Protein 2CIW (pdb70)

CATH classification: 1.10.489.10

Sequence (298 aa):
EEPGSGIGYPYDNNNTLPYVAPGPPTDSRAPCPALNALANHGYIPHHDGRAISRETLQNAFLNHMGIANSVIELALTNAFVVCEYVTGSDCGDSLVNLTLLAEPHAFEHDHSFSRKDYKQGVANSNDFIDNRNFDAETFQTSLDVVAGKTHFDYADMNEIRLQRESSLSNELDFPGWFTESSKPIQNVESGFIFALVSDFNLPDNDENPLVRIDWWKYWFTNESFPYHLGWHPPSPAREIEFVTSASSSAVLAASVTSTPSSLPSGAIGPGAEAVPLSFASTMTPFLLATNAPYYAQDPTLGPND

Organism: Leptoxyphium fumago (NCBI:txid5474)

Nearest PDB structures (foldseek):
  2ciw-assembly1_A  TM=1.003E+00  e=7.217E-68  Leptoxyphium fumago
  7o1z-assembly1_A  TM=8.726E-01  e=2.135E-15  Hypoxylon sp. EC38
  8rnk-assembly1_A  TM=9.095E-01  e=1.312E-14  Marasmius wettsteinii
  7znv-assembly1_A  TM=9.279E-01  e=1.646E-13  Marasmius rotula
  5fuj-assembly1_A  TM=8.940E-01  e=6.638E-14  Marasmius rotula

Foldseek 3Di:
DLVPCLQPPLANGFAFFAWQDQQAFAALDLQRLLCLRRCLFPVSFAFGFPVSVQCSCVRAALAHPQLCVQVVLQLQQQQCQQVVHRPDGTRGGRQSNCQEPGLQAALALFFHDQQFQPPDDLHGDARRAGHVVSNVLLVVLVPPDFKAFLQSNLVSSLSSQQNRLVGGDPPPHDDDLQSRLLVVLVQLQGAFDPVDPCCQPTTIGGVVQVCCSRQASHGVSVVVGHRDPNRDHNVSSVVSSQSSLPHDHPDHDPRHDPPSRHGDDHDDHTHDDSPDHTDDGDSGGHDHHVVPHDDGHD

Structure (mmCIF, N/CA/C/O backbone):
data_2CIW
#
_entry.id   2CIW
#
_cell.length_a   57.650
_cell.length_b   151.400
_cell.length_c   100.740
_cell.angle_alpha   90.00
_cell.angle_beta   90.00
_cell.angle_gamma   90.00
#
_symmetry.space_group_name_H-M   'C 2 2 21'
#
loop_
_entity.id
_entity.type
_entity.pdbx_description
1 polymer CHLOROPEROXIDASE
2 branched beta-D-mannopyranose-(1-4)-2-acetamido-2-deoxy-beta-D-glucopyranose-(1-4)-2-acetamido-2-deoxy-beta-D-glucopyranose
3 branched alpha-D-mannopyranose-(1-2)-alpha-D-mannopyranose
4 non-polymer 'MANGANESE (II) ION'
5 non-polymer 'PROTOPORPHYRIN IX CONTAINING FE'
6 non-polymer 2-acetamido-2-deoxy-beta-D-glucopyranose
7 non-polymer alpha-D-mannopyranose
8 non-polymer 'IODIDE ION'
9 water water
#
loop_
_atom_site.group_PDB
_atom_site.id
_atom_site.type_symbol
_atom_site.label_atom_id
_atom_site.label_alt_id
_atom_site.label_comp_id
_atom_site.label_asym_id
_atom_site.label_entity_id
_atom_site.label_seq_id
_atom_site.pdbx_PDB_ins_code
_atom_site.Cartn_x
_atom_site.Cartn_y
_atom_site.Cartn_z
_atom_site.occupancy
_atom_site.B_iso_or_equiv
_atom_site.auth_seq_id
_atom_site.auth_comp_id
_atom_site.auth_asym_id
_atom_site.auth_atom_id
_atom_site.pdbx_PDB_model_num
ATOM 9 N N A GLU A 1 2 ? 7.993 14.650 21.211 0.70 11.54 1 GLU A N 1
ATOM 10 N N B GLU A 1 2 ? 7.974 14.660 21.224 0.30 11.38 1 GLU A N 1
ATOM 11 C CA A GLU A 1 2 ? 7.980 13.448 22.031 0.70 11.97 1 GLU A CA 1
ATOM 12 C CA B GLU A 1 2 ? 7.968 13.478 22.084 0.30 11.80 1 GLU A CA 1
ATOM 13 C C A GLU A 1 2 ? 6.551 12.921 22.081 0.70 11.39 1 GLU A C 1
ATOM 14 C C B GLU A 1 2 ? 6.544 12.927 22.131 0.30 11.90 1 GLU A C 1
ATOM 15 O O A GLU A 1 2 ? 5.600 13.695 22.205 0.70 11.64 1 GLU A O 1
ATOM 16 O O B GLU A 1 2 ? 5.595 13.694 22.303 0.30 12.01 1 GLU A O 1
ATOM 27 N N . PRO A 1 3 ? 6.377 11.599 21.987 1.00 12.04 2 PRO A N 1
ATOM 28 C CA . PRO A 1 3 ? 5.022 11.058 21.921 1.00 12.98 2 PRO A CA 1
ATOM 29 C C . PRO A 1 3 ? 4.118 11.419 23.089 1.00 12.36 2 PRO A C 1
ATOM 30 O O . PRO A 1 3 ? 2.936 11.666 22.887 1.00 13.53 2 PRO A O 1
ATOM 34 N N . GLY A 1 4 ? 4.672 11.466 24.294 1.00 12.13 3 GLY A N 1
ATOM 35 C CA . GLY A 1 4 ? 3.890 11.810 25.480 1.00 12.17 3 GLY A CA 1
ATOM 36 C C . GLY A 1 4 ? 3.549 13.279 25.626 1.00 11.85 3 GLY A C 1
ATOM 37 O O . GLY A 1 4 ? 2.742 13.650 26.484 1.00 12.63 3 GLY A O 1
ATOM 38 N N . SER A 1 5 ? 4.138 14.128 24.786 1.00 11.82 4 SER A N 1
ATOM 39 C CA . SER A 1 5 ? 3.914 15.563 24.921 1.00 11.48 4 SER A CA 1
ATOM 40 C C . SER A 1 5 ? 2.501 15.985 24.598 1.00 11.25 4 SER A C 1
ATOM 41 O O . SER A 1 5 ? 2.053 17.017 25.046 1.00 12.23 4 SER A O 1
ATOM 44 N N . GLY A 1 6 ? 1.825 15.225 23.746 1.00 11.54 5 GLY A N 1
ATOM 45 C CA . GLY A 1 6 ? 0.511 15.576 23.260 1.00 11.31 5 GLY A CA 1
ATOM 46 C C . GLY A 1 6 ? 0.475 16.777 22.345 1.00 11.36 5 GLY A C 1
ATOM 47 O O . GLY A 1 6 ? -0.606 17.235 22.009 1.00 12.02 5 GLY A O 1
ATOM 48 N N . ILE A 1 7 ? 1.621 17.300 21.939 1.00 11.05 6 ILE A N 1
ATOM 49 C CA . ILE A 1 7 ? 1.637 18.497 21.101 1.00 11.94 6 ILE A CA 1
ATOM 50 C C . ILE A 1 7 ? 0.828 18.322 19.796 1.00 13.09 6 ILE A C 1
ATOM 51 O O . ILE A 1 7 ? 0.152 19.257 19.331 1.00 14.62 6 ILE A O 1
ATOM 56 N N . GLY A 1 8 ? 0.839 17.134 19.227 1.00 12.87 7 GLY A N 1
ATOM 57 C CA . GLY A 1 8 ? 0.046 16.905 17.992 1.00 12.51 7 GLY A CA 1
ATOM 58 C C . GLY A 1 8 ? -1.447 16.645 18.180 1.00 12.24 7 GLY A C 1
ATOM 59 O O . GLY A 1 8 ? -2.213 16.645 17.224 1.00 12.28 7 GLY A O 1
ATOM 60 N N . TYR A 1 9 ? -1.870 16.372 19.408 1.00 12.20 8 TYR A N 1
ATOM 61 C CA . TYR A 1 9 ? -3.231 15.880 19.657 1.00 12.38 8 TYR A CA 1
ATOM 62 C C . TYR A 1 9 ? -4.264 16.967 19.421 1.00 13.03 8 TYR A C 1
ATOM 63 O O . TYR A 1 9 ? -4.010 18.108 19.758 1.00 13.70 8 TYR A O 1
ATOM 72 N N . PRO A 1 10 ? -5.444 16.612 18.886 1.00 13.13 9 PRO A N 1
ATOM 73 C CA . PRO A 1 10 ? -5.919 15.315 18.420 1.00 13.58 9 PRO A CA 1
ATOM 74 C C . PRO A 1 10 ? -5.739 15.082 16.919 1.00 12.84 9 PRO A C 1
ATOM 75 O O . PRO A 1 10 ? -6.391 14.201 16.364 1.00 14.81 9 PRO A O 1
ATOM 79 N N . TYR A 1 11 ? -4.851 15.839 16.277 1.00 12.20 10 TYR A N 1
ATOM 80 C CA . TYR A 1 11 ? -4.636 15.753 14.836 1.00 12.36 10 TYR A CA 1
ATOM 81 C C . TYR A 1 11 ? -3.605 14.703 14.465 1.00 12.34 10 TYR A C 1
ATOM 82 O O . TYR A 1 11 ? -3.737 14.057 13.423 1.00 13.21 10 TYR A O 1
ATOM 91 N N . ASP A 1 12 ? -2.564 14.583 15.287 1.00 11.71 11 ASP A N 1
ATOM 92 C CA . ASP A 1 12 ? -1.521 13.568 15.145 1.00 11.36 11 ASP A CA 1
ATOM 93 C C . ASP A 1 12 ? -1.342 12.978 16.532 1.00 11.44 11 ASP A C 1
ATOM 94 O O . ASP A 1 12 ? -0.828 13.636 17.431 1.00 11.92 11 ASP A O 1
ATOM 99 N N . ASN A 1 13 ? -1.801 11.747 16.696 1.00 11.96 12 ASN A N 1
ATOM 100 C CA . ASN A 1 13 ? -1.763 11.056 17.973 1.00 12.81 12 ASN A CA 1
ATOM 101 C C . ASN A 1 13 ? -0.552 10.146 18.158 1.00 12.90 12 ASN A C 1
ATOM 102 O O . ASN A 1 13 ? -0.509 9.376 19.115 1.00 14.69 12 ASN A O 1
ATOM 107 N N A ASN A 1 14 ? 0.412 10.203 17.241 0.50 12.48 13 ASN A N 1
ATOM 108 N N B ASN A 1 14 ? 0.438 10.273 17.279 0.50 12.42 13 ASN A N 1
ATOM 109 C CA A ASN A 1 14 ? 1.604 9.361 17.311 0.50 13.20 13 ASN A CA 1
ATOM 110 C CA B ASN A 1 14 ? 1.569 9.368 17.250 0.50 13.06 13 ASN A CA 1
ATOM 111 C C A ASN A 1 14 ? 2.832 10.099 16.791 0.50 11.87 13 ASN A C 1
ATOM 112 C C B ASN A 1 14 ? 2.832 10.101 16.776 0.50 11.78 13 ASN A C 1
ATOM 113 O O A ASN A 1 14 ? 3.415 9.732 15.766 0.50 12.15 13 ASN A O 1
ATOM 114 O O B ASN A 1 14 ? 3.441 9.734 15.766 0.50 11.99 13 ASN A O 1
ATOM 123 N N . THR A 1 15 ? 3.218 11.151 17.496 1.00 11.35 14 THR A N 1
ATOM 124 C CA . THR A 1 15 ? 4.353 11.952 17.091 1.00 10.83 14 THR A CA 1
ATOM 125 C C . THR A 1 15 ? 5.678 11.332 17.530 1.00 10.77 14 THR A C 1
ATOM 126 O O . THR A 1 15 ? 5.740 10.507 18.446 1.00 11.40 14 THR A O 1
ATOM 130 N N . LEU A 1 16 ? 6.733 11.777 16.865 1.00 10.23 15 LEU A N 1
ATOM 131 C CA . LEU A 1 16 ? 8.112 11.442 17.192 1.00 10.60 15 LEU A CA 1
ATOM 132 C C . LEU A 1 16 ? 8.916 12.736 17.274 1.00 10.71 15 LEU A C 1
ATOM 133 O O . LEU A 1 16 ? 8.587 13.722 16.594 1.00 10.57 15 LEU A O 1
ATOM 138 N N . PRO A 1 17 ? 9.972 12.754 18.092 1.00 10.95 16 PRO A N 1
ATOM 139 C CA . PRO A 1 17 ? 10.740 13.982 18.283 1.00 11.13 16 PRO A CA 1
ATOM 140 C C . PRO A 1 17 ? 11.579 14.408 17.080 1.00 10.72 16 PRO A C 1
ATOM 141 O O . PRO A 1 17 ? 11.958 13.594 16.246 1.00 10.81 16 PRO A O 1
ATOM 145 N N . TYR A 1 18 ? 11.857 15.700 17.010 1.00 10.35 17 TYR A N 1
ATOM 146 C CA . TYR A 1 18 ? 12.854 16.239 16.106 1.00 10.02 17 TYR A CA 1
ATOM 147 C C . TYR A 1 18 ? 14.241 15.761 16.516 1.00 10.51 17 TYR A C 1
ATOM 148 O O . TYR A 1 18 ? 14.591 15.850 17.704 1.00 11.69 17 TYR A O 1
ATOM 157 N N . VAL A 1 19 ? 15.021 15.302 15.541 1.00 10.59 18 VAL A N 1
ATOM 158 C CA . VAL A 1 19 ? 16.432 14.976 15.709 1.00 11.40 18 VAL A CA 1
ATOM 159 C C . VAL A 1 19 ? 17.179 15.591 14.534 1.00 11.51 18 VAL A C 1
ATOM 160 O O . VAL A 1 19 ? 16.862 15.328 13.377 1.00 11.52 18 VAL A O 1
ATOM 164 N N . ALA A 1 20 ? 18.178 16.421 14.809 1.00 12.43 19 ALA A N 1
ATOM 165 C CA . ALA A 1 20 ? 18.894 17.078 13.727 1.00 12.70 19 ALA A CA 1
ATOM 166 C C . ALA A 1 20 ? 19.604 16.049 12.844 1.00 12.56 19 ALA A C 1
ATOM 167 O O . ALA A 1 20 ? 20.087 15.013 13.333 1.00 13.79 19 ALA A O 1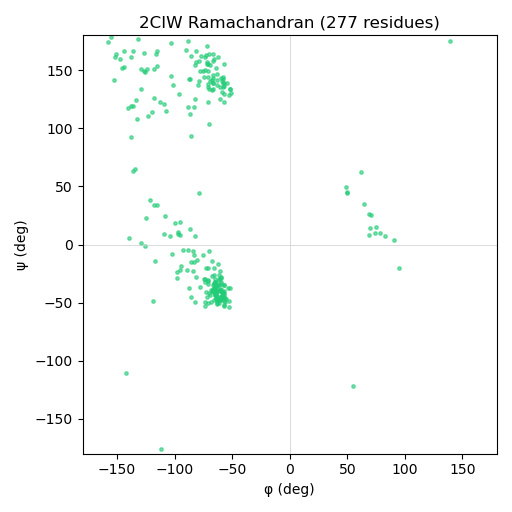
ATOM 169 N N . PRO A 1 21 ? 19.700 16.322 11.539 1.00 12.40 20 PRO A N 1
ATOM 170 C CA . PRO A 1 21 ? 20.504 15.439 10.697 1.00 13.20 20 PRO A CA 1
ATOM 171 C C . PRO A 1 21 ? 21.997 15.567 11.004 1.00 15.01 20 PRO A C 1
ATOM 172 O O . PRO A 1 21 ? 22.470 16.680 11.277 1.00 15.93 20 PRO A O 1
ATOM 176 N N . GLY A 1 22 ? 22.696 14.431 10.999 1.00 14.75 21 GLY A N 1
ATOM 177 C CA . GLY A 1 22 ? 24.153 14.366 11.189 1.00 15.52 21 GLY A CA 1
ATOM 178 C C . GLY A 1 22 ? 24.838 14.455 9.844 1.00 15.43 21 GLY A C 1
ATOM 179 O O . GLY A 1 22 ? 24.183 14.370 8.796 1.00 15.15 21 GLY A O 1
ATOM 180 N N A PRO A 1 23 ? 26.178 14.629 9.857 0.70 16.12 22 PRO A N 1
ATOM 181 N N B PRO A 1 23 ? 26.177 14.572 9.847 0.30 15.33 22 PRO A N 1
ATOM 182 C CA A PRO A 1 23 ? 26.956 14.819 8.644 0.70 16.79 22 PRO A CA 1
ATOM 183 C CA B PRO A 1 23 ? 26.884 14.865 8.606 0.30 15.64 22 PRO A CA 1
ATOM 184 C C A PRO A 1 23 ? 26.771 13.769 7.568 0.70 16.77 22 PRO A C 1
ATOM 185 C C B PRO A 1 23 ? 26.829 13.753 7.557 0.30 16.00 22 PRO A C 1
ATOM 186 O O A PRO A 1 23 ? 26.851 14.105 6.392 0.70 18.22 22 PRO A O 1
ATOM 187 O O B PRO A 1 23 ? 27.066 14.027 6.384 0.30 16.78 22 PRO A O 1
ATOM 194 N N . THR A 1 24 ? 26.530 12.521 7.970 1.00 15.85 23 THR A N 1
ATOM 195 C CA . THR A 1 24 ? 26.352 11.412 7.021 1.00 16.23 23 THR A CA 1
ATOM 196 C C . THR A 1 24 ? 24.917 11.141 6.604 1.00 15.38 23 THR A C 1
ATOM 197 O O . THR A 1 24 ? 24.690 10.282 5.749 1.00 16.92 23 THR A O 1
ATOM 201 N N . ASP A 1 25 ? 23.947 11.858 7.183 1.00 13.23 24 ASP A N 1
ATOM 202 C CA . ASP A 1 25 ? 22.551 11.689 6.785 1.00 12.57 24 ASP A CA 1
ATOM 203 C C . ASP A 1 25 ? 22.295 12.356 5.439 1.00 12.16 24 ASP A C 1
ATOM 204 O O . ASP A 1 25 ? 22.926 13.345 5.095 1.00 14.47 24 ASP A O 1
ATOM 209 N N . SER A 1 26 ? 21.366 11.797 4.684 1.00 10.21 25 SER A N 1
ATOM 210 C CA . SER A 1 26 ? 20.954 12.352 3.402 1.00 9.58 25 SER A CA 1
ATOM 211 C C . SER A 1 26 ? 19.706 13.226 3.561 1.00 9.64 25 SER A C 1
ATOM 212 O O . SER A 1 26 ? 18.722 12.791 4.186 1.00 9.45 25 SER A O 1
ATOM 215 N N . ARG A 1 27 ? 19.763 14.451 3.025 1.00 9.14 26 ARG A N 1
ATOM 216 C CA . ARG A 1 27 ? 18.607 15.331 3.001 1.00 8.91 26 ARG A CA 1
ATOM 217 C C . ARG A 1 27 ? 18.348 15.826 1.585 1.00 8.79 26 ARG A C 1
ATOM 218 O O . ARG A 1 27 ? 19.176 15.684 0.674 1.00 9.53 26 ARG A O 1
ATOM 226 N N . ALA A 1 28 ? 17.142 16.364 1.418 1.00 8.91 27 ALA A N 1
ATOM 227 C CA . ALA A 1 28 ? 16.582 16.736 0.130 1.00 8.65 27 ALA A CA 1
ATOM 228 C C . ALA A 1 28 ? 16.646 18.257 -0.101 1.00 8.51 27 ALA A C 1
ATOM 229 O O . ALA A 1 28 ? 16.931 19.014 0.829 1.00 9.16 27 ALA A O 1
ATOM 231 N N . PRO A 1 29 ? 16.283 18.698 -1.313 1.00 7.91 28 PRO A N 1
ATOM 232 C CA . PRO A 1 29 ? 15.985 20.123 -1.556 1.00 8.47 28 PRO A CA 1
ATOM 233 C C . PRO A 1 29 ? 14.573 20.519 -1.151 1.00 8.05 28 PRO A C 1
ATOM 234 O O . PRO A 1 29 ? 14.136 21.626 -1.457 1.00 9.55 28 PRO A O 1
ATOM 238 N N . CYS A 1 30 ? 13.853 19.599 -0.494 1.00 8.67 29 CYS A N 1
ATOM 239 C CA . CYS A 1 30 ? 12.441 19.729 -0.160 1.00 8.29 29 CYS A CA 1
ATOM 240 C C . CYS A 1 30 ? 12.273 19.926 1.344 1.00 8.39 29 CYS A C 1
ATOM 241 O O . CYS A 1 30 ? 12.670 19.070 2.137 1.00 8.84 29 CYS A O 1
ATOM 244 N N . PRO A 1 31 ? 11.671 21.047 1.763 1.00 8.72 30 PRO A N 1
ATOM 245 C CA . PRO A 1 31 ? 11.456 21.283 3.193 1.00 9.14 30 PRO A CA 1
ATOM 246 C C . PRO A 1 31 ? 10.490 20.302 3.846 1.00 8.61 30 PRO A C 1
ATOM 247 O O . PRO A 1 31 ? 10.541 20.101 5.063 1.00 9.67 30 PRO A O 1
ATOM 251 N N . ALA A 1 32 ? 9.583 19.734 3.072 1.00 8.55 31 ALA A N 1
ATOM 252 C CA . ALA A 1 32 ? 8.637 18.747 3.610 1.00 8.41 31 ALA A CA 1
ATOM 253 C C . ALA A 1 32 ? 9.323 17.412 3.885 1.00 7.53 31 ALA A C 1
ATOM 254 O O . ALA A 1 32 ? 9.247 16.899 5.010 1.00 8.00 31 ALA A O 1
ATOM 256 N N . LEU A 1 33 ? 10.017 16.874 2.890 1.00 7.87 32 LEU A N 1
ATOM 257 C CA . LEU A 1 33 ? 10.762 15.641 3.098 1.00 8.06 32 LEU A CA 1
ATOM 258 C C . LEU A 1 33 ? 11.759 15.780 4.229 1.00 7.76 32 LEU A C 1
ATOM 259 O O . LEU A 1 33 ? 11.968 14.845 5.015 1.00 8.08 32 LEU A O 1
ATOM 264 N N . ASN A 1 34 ? 12.418 16.935 4.320 1.00 7.64 33 ASN A N 1
ATOM 265 C CA . ASN A 1 34 ? 13.419 17.115 5.359 1.00 8.28 33 ASN A CA 1
ATOM 266 C C . ASN A 1 34 ? 12.807 17.123 6.749 1.00 8.00 33 ASN A C 1
ATOM 267 O O . ASN A 1 34 ? 13.368 16.530 7.667 1.00 8.48 33 ASN A O 1
ATOM 272 N N . ALA A 1 35 ? 11.657 17.763 6.907 1.00 8.02 34 ALA A N 1
ATOM 273 C CA . ALA A 1 35 ? 10.956 17.729 8.194 1.00 8.21 34 ALA A CA 1
ATOM 274 C C . ALA A 1 35 ? 10.528 16.306 8.556 1.00 8.18 34 ALA A C 1
ATOM 275 O O . ALA A 1 35 ? 10.665 15.883 9.716 1.00 8.81 34 ALA A O 1
ATOM 277 N N . LEU A 1 36 ? 9.987 15.575 7.578 1.00 7.87 35 LEU A N 1
ATOM 278 C CA . LEU A 1 36 ? 9.610 14.179 7.826 1.00 7.71 35 LEU A CA 1
ATOM 279 C C . LEU A 1 36 ? 10.794 13.324 8.261 1.00 8.02 35 LEU A C 1
ATOM 280 O O . LEU A 1 36 ? 10.687 12.540 9.214 1.00 8.75 35 LEU A O 1
ATOM 285 N N . ALA A 1 37 ? 11.925 13.480 7.587 1.00 7.86 36 ALA A N 1
ATOM 286 C CA . ALA A 1 37 ? 13.110 12.698 7.919 1.00 8.20 36 ALA A CA 1
ATOM 287 C C . ALA A 1 37 ? 13.655 13.099 9.299 1.00 8.55 36 ALA A C 1
ATOM 288 O O . ALA A 1 37 ? 14.113 12.251 10.074 1.00 8.79 36 ALA A O 1
ATOM 290 N N . ASN A 1 38 ? 13.641 14.394 9.604 1.00 8.28 37 ASN A N 1
ATOM 291 C CA . ASN A 1 38 ? 14.125 14.868 10.908 1.00 8.33 37 ASN A CA 1
ATOM 292 C C . ASN A 1 38 ? 13.336 14.267 12.068 1.00 8.58 37 ASN A C 1
ATOM 293 O O . ASN A 1 38 ? 13.868 14.097 13.161 1.00 10.45 37 ASN A O 1
ATOM 298 N N . HIS A 1 39 ? 12.068 13.942 11.825 1.00 8.39 38 HIS A N 1
ATOM 299 C CA . HIS A 1 39 ? 11.225 13.288 12.819 1.00 9.28 38 HIS A CA 1
ATOM 300 C C . HIS A 1 39 ? 11.211 11.768 12.746 1.00 9.43 38 HIS A C 1
ATOM 301 O O . HIS A 1 39 ? 10.563 11.120 13.567 1.00 10.73 38 HIS A O 1
ATOM 308 N N . GLY A 1 40 ? 11.880 11.197 11.749 1.00 9.60 39 GLY A N 1
ATOM 309 C CA . GLY A 1 40 ? 11.874 9.749 11.587 1.00 10.16 39 GLY A CA 1
ATOM 310 C C . GLY A 1 40 ? 10.588 9.179 11.029 1.00 9.75 39 GLY A C 1
ATOM 311 O O . GLY A 1 40 ? 10.369 7.969 11.110 1.00 11.15 39 GLY A O 1
ATOM 312 N N . TYR A 1 41 ? 9.717 10.012 10.462 1.00 9.47 40 TYR A N 1
ATOM 313 C CA . TYR A 1 41 ? 8.507 9.523 9.814 1.00 9.42 40 TYR A CA 1
ATOM 314 C C . TYR A 1 41 ? 8.831 8.867 8.474 1.00 9.11 40 TYR A C 1
ATOM 315 O O . TYR A 1 41 ? 8.094 8.009 7.997 1.00 10.55 40 TYR A O 1
ATOM 324 N N . ILE A 1 42 ? 9.898 9.340 7.844 1.00 9.22 41 ILE A N 1
ATOM 325 C CA . ILE A 1 42 ? 10.655 8.590 6.851 1.00 9.49 41 ILE A CA 1
ATOM 326 C C . ILE A 1 42 ? 12.050 8.416 7.475 1.00 9.64 41 ILE A C 1
ATOM 327 O O . ILE A 1 42 ? 12.367 9.071 8.461 1.00 10.04 41 ILE A O 1
ATOM 332 N N . PRO A 1 43 ? 12.883 7.500 6.959 1.00 9.98 42 PRO A N 1
ATOM 333 C CA . PRO A 1 43 ? 14.139 7.213 7.648 1.00 10.72 42 PRO A CA 1
ATOM 334 C C . PRO A 1 43 ? 14.965 8.443 7.996 1.00 10.61 42 PRO A C 1
ATOM 335 O O . PRO A 1 43 ? 15.192 9.321 7.145 1.00 10.36 42 PRO A O 1
ATOM 339 N N A HIS A 1 44 ? 15.465 8.489 9.219 0.50 10.29 43 HIS A N 1
ATOM 340 N N B HIS A 1 44 ? 15.434 8.498 9.251 0.50 10.33 43 HIS A N 1
ATOM 341 C CA A HIS A 1 44 ? 16.232 9.640 9.630 0.50 10.41 43 HIS A CA 1
ATOM 342 C CA B HIS A 1 44 ? 16.284 9.602 9.734 0.50 10.41 43 HIS A CA 1
ATOM 343 C C A HIS A 1 44 ? 17.523 9.798 8.834 0.50 10.41 43 HIS A C 1
ATOM 344 C C B HIS A 1 44 ? 17.504 9.793 8.834 0.50 10.47 43 HIS A C 1
ATOM 345 O O A HIS A 1 44 ? 18.033 10.906 8.692 0.50 10.33 43 HIS A O 1
ATOM 346 O O B HIS A 1 44 ? 17.952 10.916 8.633 0.50 10.69 43 HIS A O 1
ATOM 359 N N . ASP A 1 45 ? 18.063 8.701 8.311 1.00 10.47 44 ASP A N 1
ATOM 360 C CA . ASP A 1 45 ? 19.236 8.782 7.446 1.00 10.72 44 ASP A CA 1
ATOM 361 C C . ASP A 1 45 ? 18.927 9.198 6.009 1.00 9.87 44 ASP A C 1
ATOM 362 O O . ASP A 1 45 ? 19.849 9.414 5.237 1.00 10.61 44 ASP A O 1
ATOM 367 N N . GLY A 1 46 ? 17.646 9.325 5.661 1.00 9.95 45 GLY A N 1
ATOM 368 C CA . GLY A 1 46 ? 17.265 9.749 4.326 1.00 10.18 45 GLY A CA 1
ATOM 369 C C . GLY A 1 46 ? 17.548 8.768 3.200 1.00 9.44 45 GLY A C 1
ATOM 370 O O . GLY A 1 46 ? 17.680 9.186 2.048 1.00 9.98 45 GLY A O 1
ATOM 371 N N . ARG A 1 47 ? 17.603 7.465 3.526 1.00 9.93 46 ARG A N 1
ATOM 372 C CA . ARG A 1 47 ? 17.937 6.422 2.555 1.00 9.79 46 ARG A CA 1
ATOM 373 C C . ARG A 1 47 ? 16.901 5.308 2.509 1.00 9.76 46 ARG A C 1
ATOM 374 O O . ARG A 1 47 ? 16.259 4.995 3.520 1.00 10.42 46 ARG A O 1
ATOM 382 N N . ALA A 1 48 ? 16.750 4.714 1.320 1.00 9.80 47 ALA A N 1
ATOM 383 C CA . ALA A 1 48 ? 16.004 3.449 1.127 1.00 10.29 47 ALA A CA 1
ATOM 384 C C . ALA A 1 4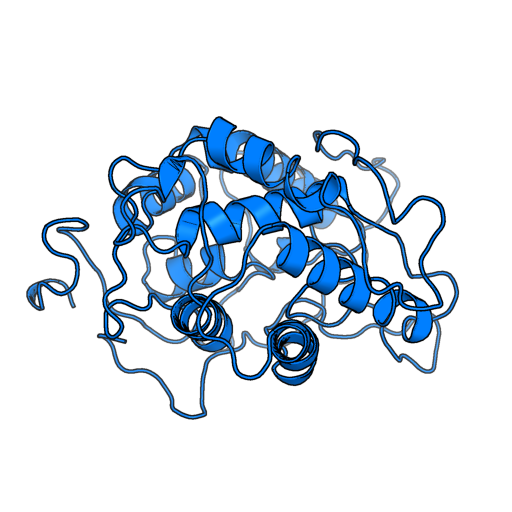8 ? 14.530 3.590 1.508 1.00 10.25 47 ALA A C 1
ATOM 385 O O . ALA A 1 48 ? 14.022 2.942 2.426 1.00 11.51 47 ALA A O 1
ATOM 387 N N . ILE A 1 49 ? 13.844 4.468 0.787 1.00 10.19 48 ILE A N 1
ATOM 388 C CA . ILE A 1 49 ? 12.521 4.933 1.171 1.00 9.61 48 ILE A CA 1
ATOM 389 C C . ILE A 1 49 ? 11.468 4.442 0.197 1.00 9.37 48 ILE A C 1
ATOM 390 O O . ILE A 1 49 ? 11.540 4.702 -0.999 1.00 10.06 48 ILE A O 1
ATOM 395 N N . SER A 1 50 ? 10.463 3.730 0.692 1.00 9.69 49 SER A N 1
ATOM 396 C CA . SER A 1 50 ? 9.394 3.222 -0.179 1.00 9.60 49 SER A CA 1
ATOM 397 C C . SER A 1 50 ? 8.268 4.227 -0.409 1.00 9.24 49 SER A C 1
ATOM 398 O O . SER A 1 50 ? 8.077 5.169 0.371 1.00 9.41 49 SER A O 1
ATOM 401 N N . ARG A 1 51 ? 7.480 3.992 -1.452 1.00 9.31 50 ARG A N 1
ATOM 402 C CA . ARG A 1 51 ? 6.327 4.824 -1.721 1.00 9.14 50 ARG A CA 1
ATOM 403 C C . ARG A 1 51 ? 5.348 4.833 -0.555 1.00 8.83 50 ARG A C 1
ATOM 404 O O . ARG A 1 51 ? 4.853 5.889 -0.157 1.00 9.32 50 ARG A O 1
ATOM 412 N N . GLU A 1 52 ? 5.040 3.664 -0.004 1.00 9.00 51 GLU A N 1
ATOM 413 C CA . GLU A 1 52 ? 4.073 3.627 1.090 1.00 9.60 51 GLU A CA 1
ATOM 414 C C . GLU A 1 52 ? 4.596 4.349 2.340 1.00 8.91 51 GLU A C 1
ATOM 415 O O . GLU A 1 52 ? 3.812 4.969 3.077 1.00 9.18 51 GLU A O 1
ATOM 421 N N . THR A 1 53 ? 5.896 4.284 2.597 1.00 8.59 52 THR A N 1
ATOM 422 C CA . THR A 1 53 ? 6.468 5.020 3.723 1.00 9.31 52 THR A CA 1
ATOM 423 C C . THR A 1 53 ? 6.194 6.522 3.550 1.00 8.72 52 THR A C 1
ATOM 424 O O . THR A 1 53 ? 5.787 7.204 4.505 1.00 8.85 52 THR A O 1
ATOM 428 N N . LEU A 1 54 ? 6.415 7.020 2.339 1.00 8.36 53 LEU A N 1
ATOM 429 C CA . LEU A 1 54 ? 6.166 8.435 2.040 1.00 8.40 53 LEU A CA 1
ATOM 430 C C . LEU A 1 54 ? 4.676 8.764 2.147 1.00 8.39 53 LEU A C 1
ATOM 431 O O . LEU A 1 54 ? 4.283 9.773 2.763 1.00 8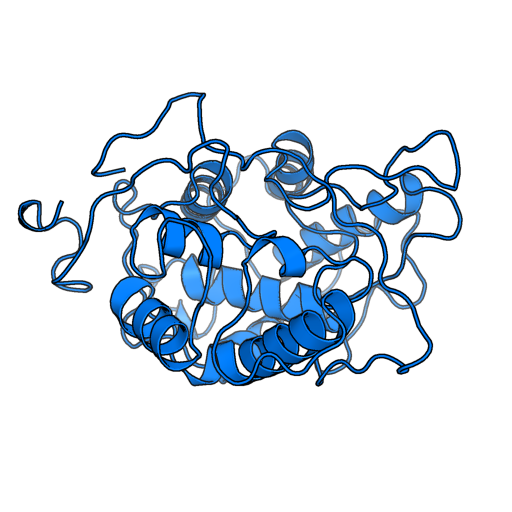.64 53 LEU A O 1
ATOM 436 N N . GLN A 1 55 ? 3.826 7.938 1.544 1.00 8.19 54 GLN A N 1
ATOM 437 C CA . GLN A 1 55 ? 2.393 8.177 1.605 1.00 8.16 54 GLN A CA 1
ATOM 438 C C . GLN A 1 55 ? 1.885 8.268 3.045 1.00 8.25 54 GLN A C 1
ATOM 439 O O . GLN A 1 55 ? 1.156 9.201 3.414 1.00 8.56 54 GLN A O 1
ATOM 445 N N . ASN A 1 56 ? 2.263 7.299 3.874 1.00 8.67 55 ASN A N 1
ATOM 446 C CA . ASN A 1 56 ? 1.796 7.277 5.263 1.00 9.49 55 ASN A CA 1
ATOM 447 C C . ASN A 1 56 ? 2.331 8.456 6.055 1.00 8.99 55 ASN A C 1
ATOM 448 O O . ASN A 1 56 ? 1.626 9.020 6.884 1.00 9.43 55 ASN A O 1
ATOM 453 N N . ALA A 1 57 ? 3.593 8.822 5.820 1.00 8.65 56 ALA A N 1
ATOM 454 C CA . ALA A 1 57 ? 4.192 9.934 6.564 1.00 8.36 56 ALA A CA 1
ATOM 455 C C . ALA A 1 57 ? 3.465 11.247 6.254 1.00 8.18 56 ALA A C 1
ATOM 456 O O . ALA A 1 57 ? 3.115 11.993 7.174 1.00 8.87 56 ALA A O 1
ATOM 458 N N . PHE A 1 58 ? 3.226 11.513 4.968 1.00 7.74 57 PHE A N 1
ATOM 459 C CA . PHE A 1 58 ? 2.520 12.738 4.598 1.00 7.96 57 PHE A CA 1
ATOM 460 C C . PHE A 1 58 ? 1.088 12.750 5.144 1.00 8.49 57 PHE A C 1
ATOM 461 O O . PHE A 1 58 ? 0.609 13.774 5.629 1.00 8.85 57 PHE A O 1
ATOM 469 N N . LEU A 1 59 ? 0.387 11.633 5.034 1.00 8.26 58 LEU A N 1
ATOM 470 C CA . LEU A 1 59 ? -1.010 11.573 5.414 1.00 9.13 58 LEU A CA 1
ATOM 471 C C . LEU A 1 59 ? -1.158 11.710 6.923 1.00 9.84 58 LEU A C 1
ATOM 472 O O . LEU A 1 59 ? -1.935 12.529 7.422 1.00 12.88 58 LEU A O 1
ATOM 477 N N . ASN A 1 60 ? -0.394 10.928 7.666 1.00 9.53 59 ASN A N 1
ATOM 478 C CA . ASN A 1 60 ? -0.611 10.844 9.109 1.00 10.88 59 ASN A CA 1
ATOM 479 C C . ASN A 1 60 ? 0.061 11.932 9.905 1.00 9.74 59 ASN A C 1
ATOM 480 O O . ASN A 1 60 ? -0.349 12.200 11.031 1.00 12.49 59 ASN A O 1
ATOM 485 N N . HIS A 1 61 ? 1.103 12.550 9.361 1.00 9.18 60 HIS A N 1
ATOM 486 C CA . HIS A 1 61 ? 1.871 13.540 10.145 1.00 8.91 60 HIS A CA 1
ATOM 487 C C . HIS A 1 61 ? 1.826 14.953 9.574 1.00 8.92 60 HIS A C 1
ATOM 488 O O . HIS A 1 61 ? 2.203 15.893 10.277 1.00 9.99 60 HIS A O 1
ATOM 495 N N . MET A 1 62 ? 1.376 15.108 8.324 1.00 8.48 61 MET A N 1
ATOM 496 C CA . MET A 1 62 ? 1.289 16.435 7.710 1.00 8.86 61 MET A CA 1
ATOM 497 C C . MET A 1 62 ? -0.080 16.789 7.156 1.00 8.66 61 MET A C 1
ATOM 498 O O . MET A 1 62 ? -0.241 17.898 6.659 1.00 9.71 61 MET A O 1
ATOM 503 N N . GLY A 1 63 ? -1.078 15.907 7.223 1.00 8.53 62 GLY A N 1
ATOM 504 C CA . GLY A 1 63 ? -2.378 16.239 6.671 1.00 9.13 62 GLY A CA 1
ATOM 505 C C . GLY A 1 63 ? -2.391 16.432 5.178 1.00 8.79 62 GLY A C 1
ATOM 506 O O . GLY A 1 63 ? -3.140 17.264 4.649 1.00 9.78 62 GLY A O 1
ATOM 507 N N . ILE A 1 64 ? -1.567 15.642 4.486 1.00 8.44 63 ILE A N 1
ATOM 508 C CA . ILE A 1 64 ? -1.424 15.693 3.039 1.00 8.02 63 ILE A CA 1
ATOM 509 C C . ILE A 1 64 ? -1.812 14.323 2.467 1.00 9.02 63 ILE A C 1
ATOM 510 O O . ILE A 1 64 ? -1.133 13.326 2.737 1.00 9.02 63 ILE A O 1
ATOM 515 N N . ALA A 1 65 ? -2.903 14.284 1.707 1.00 9.04 64 ALA A N 1
ATOM 516 C CA . ALA A 1 65 ? -3.437 13.019 1.199 1.00 9.48 64 ALA A CA 1
ATOM 517 C C . ALA A 1 65 ? -2.583 12.438 0.083 1.00 9.34 64 ALA A C 1
ATOM 518 O O . ALA A 1 65 ? -1.776 13.143 -0.546 1.00 9.73 64 ALA A O 1
ATOM 520 N N . ASN A 1 66 ? -2.782 11.149 -0.187 1.00 9.79 65 ASN A N 1
ATOM 521 C CA . ASN A 1 66 ? -1.984 10.458 -1.188 1.00 10.49 65 ASN A CA 1
ATOM 522 C C . ASN A 1 66 ? -2.072 11.122 -2.567 1.00 9.87 65 ASN A C 1
ATOM 523 O O . ASN A 1 66 ? -1.078 11.172 -3.300 1.00 10.29 65 ASN A O 1
ATOM 528 N N . SER A 1 67 ? -3.240 11.665 -2.909 1.00 10.21 66 SER A N 1
ATOM 529 C CA . SER A 1 67 ? -3.390 12.273 -4.232 1.00 10.53 66 SER A CA 1
ATOM 530 C C . SER A 1 67 ? -2.408 13.414 -4.467 1.00 10.75 66 SER A C 1
ATOM 531 O O . SER A 1 67 ? -2.022 13.682 -5.611 1.00 10.78 66 SER A O 1
ATOM 534 N N . VAL A 1 68 ? -2.065 14.127 -3.400 1.00 9.64 67 VAL A N 1
ATOM 535 C CA . VAL A 1 68 ? -1.189 15.295 -3.511 1.00 9.64 67 VAL A CA 1
ATOM 536 C C . VAL A 1 68 ? 0.217 14.935 -3.970 1.00 9.84 67 VAL A C 1
ATOM 537 O O . VAL A 1 68 ? 0.876 15.751 -4.643 1.00 11.00 67 VAL A O 1
ATOM 541 N N . ILE A 1 69 ? 0.689 13.732 -3.640 1.00 9.88 68 ILE A N 1
ATOM 542 C CA . ILE A 1 69 ? 2.052 13.331 -3.932 1.00 9.95 68 ILE A CA 1
ATOM 543 C C . ILE A 1 69 ? 2.164 12.276 -5.035 1.00 9.89 68 ILE A C 1
ATOM 544 O O . ILE A 1 69 ? 3.238 11.756 -5.286 1.00 10.17 68 ILE A O 1
ATOM 549 N N . GLU A 1 70 ? 1.068 11.968 -5.730 1.00 10.35 69 GLU A N 1
ATOM 550 C CA . GLU A 1 70 ? 1.133 10.923 -6.756 1.00 11.19 69 GLU A CA 1
ATOM 551 C C . GLU A 1 70 ? 2.185 11.206 -7.834 1.00 11.32 69 GLU A C 1
ATOM 552 O O . GLU A 1 70 ? 3.041 10.361 -8.138 1.00 11.12 69 GLU A O 1
ATOM 558 N N . LEU A 1 71 ? 2.118 12.389 -8.423 1.00 11.48 70 LEU A N 1
ATOM 559 C CA . LEU A 1 71 ? 3.078 12.759 -9.466 1.00 11.68 70 LEU A CA 1
ATOM 560 C C . LEU A 1 71 ? 4.484 12.939 -8.894 1.00 10.61 70 LEU A C 1
ATOM 561 O O . LEU A 1 71 ? 5.471 12.524 -9.503 1.00 10.94 70 LEU A O 1
ATOM 566 N N . ALA A 1 72 ? 4.583 13.532 -7.703 1.00 10.30 71 ALA A N 1
ATOM 567 C CA . ALA A 1 72 ? 5.873 13.682 -7.049 1.00 10.10 71 ALA A CA 1
ATOM 568 C C . ALA A 1 72 ? 6.559 12.336 -6.842 1.00 9.73 71 ALA A C 1
ATOM 569 O O . ALA A 1 72 ? 7.761 12.247 -7.013 1.00 9.91 71 ALA A O 1
ATOM 571 N N . LEU A 1 73 ? 5.808 11.307 -6.448 1.00 9.39 72 LEU A N 1
ATOM 572 C CA . LEU A 1 73 ? 6.385 9.972 -6.309 1.00 10.04 72 LEU A CA 1
ATOM 573 C C . LEU A 1 73 ? 6.893 9.452 -7.646 1.00 10.37 72 LEU A C 1
ATOM 574 O O . LEU A 1 73 ? 8.018 8.967 -7.741 1.00 10.94 72 LEU A O 1
ATOM 579 N N . THR A 1 74 ? 6.078 9.551 -8.697 1.00 10.56 73 THR A N 1
ATOM 580 C CA . THR A 1 74 ? 6.516 9.132 -10.027 1.00 11.23 73 THR A CA 1
ATOM 581 C C . THR A 1 74 ? 7.832 9.810 -10.384 1.00 10.68 73 THR A C 1
ATOM 582 O O . THR A 1 74 ? 8.794 9.170 -10.841 1.00 11.16 73 THR A O 1
ATOM 586 N N . ASN A 1 75 ? 7.883 11.128 -10.189 1.00 10.84 74 ASN A N 1
ATOM 587 C CA . ASN A 1 75 ? 9.052 11.892 -10.593 1.00 10.80 74 ASN A CA 1
ATOM 588 C C . ASN A 1 75 ? 10.270 11.639 -9.726 1.00 10.48 74 ASN A C 1
ATOM 589 O O . ASN A 1 75 ? 11.395 11.626 -10.232 1.00 11.08 74 ASN A O 1
ATOM 594 N N . ALA A 1 76 ? 10.070 11.389 -8.430 1.00 9.72 75 ALA A N 1
ATOM 595 C CA . ALA A 1 76 ? 11.195 11.012 -7.576 1.00 9.89 75 ALA A CA 1
ATOM 596 C C . ALA A 1 76 ? 11.889 9.757 -8.106 1.00 9.75 75 ALA A C 1
ATOM 597 O O . ALA A 1 76 ? 13.125 9.672 -8.134 1.00 10.50 75 ALA A O 1
ATOM 599 N N . PHE A 1 77 ? 11.087 8.764 -8.487 1.00 10.49 76 PHE A N 1
ATOM 600 C CA . PHE A 1 77 ? 11.649 7.495 -8.933 1.00 11.03 76 PHE A CA 1
ATOM 601 C C . PHE A 1 77 ? 12.263 7.600 -10.330 1.00 11.10 76 PHE A C 1
ATOM 602 O O . PHE A 1 77 ? 13.271 6.940 -10.605 1.00 12.03 76 PHE A O 1
ATOM 610 N N . VAL A 1 78 ? 11.709 8.444 -11.195 1.00 11.37 77 VAL A N 1
ATOM 611 C CA . VAL A 1 78 ? 12.336 8.729 -12.492 1.00 11.91 77 VAL A CA 1
ATOM 612 C C . VAL A 1 78 ? 13.724 9.344 -12.273 1.00 11.56 77 VAL A C 1
ATOM 613 O O . VAL A 1 78 ? 14.710 8.971 -12.915 1.00 12.29 77 VAL A O 1
ATOM 617 N N . VAL A 1 79 ? 13.797 10.311 -11.365 1.00 11.28 78 VAL A N 1
ATOM 618 C CA . VAL A 1 79 ? 15.064 10.961 -11.115 1.00 11.22 78 VAL A CA 1
ATOM 619 C C . VAL A 1 79 ? 16.062 9.999 -10.485 1.00 11.02 78 VAL A C 1
ATOM 620 O O . VAL A 1 79 ? 17.239 10.008 -10.823 1.00 12.09 78 VAL A O 1
ATOM 624 N N . CYS A 1 80 ? 15.590 9.136 -9.588 1.00 12.09 79 CYS A N 1
ATOM 625 C CA . CYS A 1 80 ? 16.477 8.128 -9.002 1.00 12.34 79 CYS A CA 1
ATOM 626 C C . CYS A 1 80 ? 17.118 7.234 -10.069 1.00 12.94 79 CYS A C 1
ATOM 627 O O . CYS A 1 80 ? 18.321 7.006 -10.048 1.00 13.55 79 CYS A O 1
ATOM 630 N N . GLU A 1 81 ? 16.318 6.791 -11.029 1.00 12.86 80 GLU A N 1
ATOM 631 C CA . GLU A 1 81 ? 16.859 5.956 -12.125 1.00 14.08 80 GLU A CA 1
ATOM 632 C C . GLU A 1 81 ? 17.864 6.737 -12.984 1.00 13.98 80 GLU A C 1
ATOM 633 O O . GLU A 1 81 ? 18.923 6.210 -13.356 1.00 15.10 80 GLU A O 1
ATOM 639 N N . TYR A 1 82 ? 17.537 7.984 -13.311 1.00 13.85 81 TYR A N 1
ATOM 640 C CA . TYR A 1 82 ? 18.426 8.859 -14.086 1.00 14.08 81 TYR A CA 1
ATOM 641 C C . TYR A 1 82 ? 19.765 9.080 -13.375 1.00 13.62 81 TYR A C 1
ATOM 642 O O . TYR A 1 82 ? 20.843 8.932 -13.982 1.00 15.27 81 TYR A O 1
ATOM 651 N N . VAL A 1 83 ? 19.721 9.396 -12.078 1.00 13.09 82 VAL A N 1
ATOM 652 C CA . VAL A 1 83 ? 20.944 9.686 -11.350 1.00 13.45 82 VAL A CA 1
ATOM 653 C C . VAL A 1 83 ? 21.807 8.443 -11.140 1.00 14.73 82 VAL A C 1
ATOM 654 O O . VAL A 1 83 ? 23.040 8.493 -11.278 1.00 15.41 82 VAL A O 1
ATOM 658 N N . THR A 1 84 ? 21.174 7.329 -10.799 1.00 14.90 83 THR A N 1
ATOM 659 C CA . THR A 1 84 ? 21.917 6.125 -10.412 1.00 15.89 83 THR A CA 1
ATOM 660 C C . THR A 1 84 ? 22.254 5.214 -11.585 1.00 16.45 83 THR A C 1
ATOM 661 O O . THR A 1 84 ? 23.183 4.395 -11.475 1.00 18.57 83 THR A O 1
ATOM 665 N N . GLY A 1 85 ? 21.503 5.345 -12.675 1.00 16.60 84 GLY A N 1
ATOM 666 C CA . GLY A 1 85 ? 21.674 4.507 -13.866 1.00 17.48 84 GLY A CA 1
ATOM 667 C C . GLY A 1 85 ? 20.990 3.157 -13.800 1.00 18.47 84 GLY A C 1
ATOM 668 O O . GLY A 1 85 ? 21.209 2.311 -14.669 1.00 20.59 84 GLY A O 1
ATOM 669 N N . SER A 1 86 ? 20.186 2.910 -12.766 1.00 18.70 85 SER A N 1
ATOM 670 C CA . SER A 1 86 ? 19.369 1.688 -12.708 1.00 19.91 85 SER A CA 1
ATOM 671 C C . SER A 1 86 ? 18.024 1.949 -12.054 1.00 19.03 85 SER A C 1
ATOM 672 O O . SER A 1 86 ? 17.890 2.865 -11.237 1.00 17.76 85 SER A O 1
ATOM 675 N N . ASP A 1 87 ? 17.040 1.141 -12.428 1.00 19.88 86 ASP A N 1
ATOM 676 C CA . ASP A 1 87 ? 15.707 1.199 -11.819 1.00 20.72 86 ASP A CA 1
ATOM 677 C C . ASP A 1 87 ? 15.836 0.986 -10.305 1.00 20.68 86 ASP A C 1
ATOM 678 O O . ASP A 1 87 ? 16.482 0.042 -9.849 1.00 22.07 86 ASP A O 1
ATOM 683 N N . CYS A 1 88 ? 15.223 1.880 -9.525 1.00 19.59 87 CYS A N 1
ATOM 684 C CA . CYS A 1 88 ? 15.312 1.839 -8.066 1.00 19.97 87 CYS A CA 1
ATOM 685 C C . CYS A 1 88 ? 14.119 1.090 -7.443 1.00 17.98 87 CYS A C 1
ATOM 686 O O . CYS A 1 88 ? 13.972 1.091 -6.227 1.00 19.37 87 CYS A O 1
ATOM 689 N N . GLY A 1 89 ? 13.279 0.452 -8.256 1.00 15.59 88 GLY A N 1
ATOM 690 C CA . GLY A 1 89 ? 12.169 -0.341 -7.741 1.00 14.10 88 GLY A CA 1
ATOM 691 C C . GLY A 1 89 ? 11.2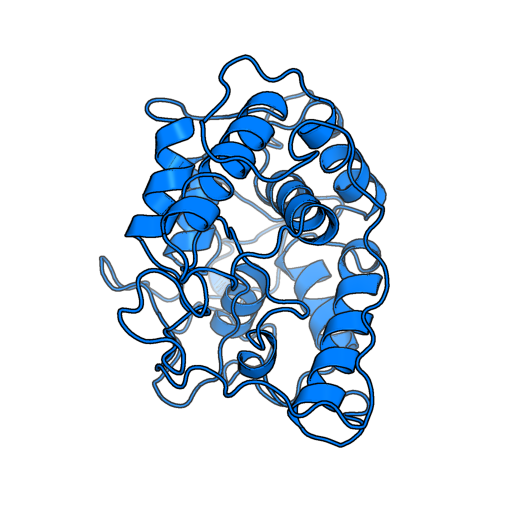75 0.466 -6.806 1.00 12.78 88 GLY A C 1
ATOM 692 O O . GLY A 1 89 ? 10.755 1.509 -7.202 1.00 14.49 88 GLY A O 1
ATOM 693 N N . ASP A 1 90 ? 11.116 0.006 -5.563 1.00 11.55 89 ASP A N 1
ATOM 694 C CA . ASP A 1 90 ? 10.325 0.731 -4.569 1.00 10.98 89 ASP A CA 1
ATOM 695 C C . ASP A 1 90 ? 11.185 1.059 -3.351 1.00 10.92 89 ASP A C 1
ATOM 696 O O . ASP A 1 90 ? 10.710 1.026 -2.209 1.00 11.91 89 ASP A O 1
ATOM 701 N N . SER A 1 91 ? 12.451 1.404 -3.599 1.00 10.65 90 SER A N 1
ATOM 702 C CA . SER A 1 91 ? 13.351 1.844 -2.535 1.00 11.36 90 SER A CA 1
ATOM 703 C C . SER A 1 91 ? 14.158 3.027 -3.057 1.00 11.41 90 SER A C 1
ATOM 704 O O . SER A 1 91 ? 15.191 2.858 -3.692 1.00 12.83 90 SER A O 1
ATOM 707 N N . LEU A 1 92 ? 13.660 4.235 -2.805 1.00 10.60 91 LEU A N 1
ATOM 708 C CA . LEU A 1 92 ? 14.344 5.434 -3.259 1.00 10.89 91 LEU A CA 1
ATOM 709 C C . LEU A 1 92 ? 15.724 5.456 -2.606 1.00 9.83 91 LEU A C 1
ATOM 710 O O . LEU A 1 92 ? 15.815 5.369 -1.386 1.00 10.85 91 LEU A O 1
ATOM 715 N N . VAL A 1 93 ? 16.781 5.565 -3.405 1.00 10.48 92 VAL A N 1
ATOM 716 C CA . VAL A 1 93 ? 18.122 5.315 -2.883 1.00 10.94 92 VAL A CA 1
ATOM 717 C C . VAL A 1 93 ? 18.458 6.305 -1.754 1.00 10.75 92 VAL A C 1
ATOM 718 O O . VAL A 1 93 ? 18.881 5.912 -0.662 1.00 10.91 92 VAL A O 1
ATOM 722 N N . ASN A 1 94 ? 18.254 7.600 -2.019 1.00 10.37 93 ASN A N 1
ATOM 723 C CA . ASN A 1 94 ? 18.385 8.614 -0.980 1.00 10.55 93 ASN A CA 1
ATOM 724 C C . ASN A 1 94 ? 17.615 9.869 -1.358 1.00 9.96 93 ASN A C 1
ATOM 725 O O . ASN A 1 94 ? 17.039 9.946 -2.435 1.00 10.45 93 ASN A O 1
ATOM 730 N N . LEU A 1 95 ? 17.577 10.816 -0.416 1.00 9.47 94 LEU A N 1
ATOM 731 C CA . LEU A 1 95 ? 16.902 12.095 -0.634 1.00 9.07 94 LEU A CA 1
ATOM 732 C C . LEU A 1 95 ? 17.767 13.096 -1.412 1.00 9.25 94 LEU A C 1
ATOM 733 O O . LEU A 1 95 ? 17.259 13.972 -2.099 1.00 9.80 94 LEU A O 1
ATOM 738 N N . THR A 1 96 ? 19.080 12.972 -1.301 1.00 9.73 95 THR A N 1
ATOM 739 C CA . THR A 1 96 ? 20.009 13.950 -1.868 1.00 9.97 95 THR A CA 1
ATOM 740 C C . THR A 1 96 ? 19.934 13.993 -3.382 1.00 10.17 95 THR A C 1
ATOM 741 O O . THR A 1 96 ? 20.041 15.063 -3.990 1.00 10.35 95 THR A O 1
ATOM 745 N N . LEU A 1 97 ? 19.731 12.836 -4.003 1.00 10.09 96 LEU A N 1
ATOM 746 C CA . LEU A 1 97 ? 19.654 12.763 -5.445 1.00 10.52 96 LEU A CA 1
ATOM 747 C C . LEU A 1 97 ? 18.493 13.557 -6.023 1.00 9.87 96 LEU A C 1
ATOM 748 O O . LEU A 1 97 ? 18.508 13.879 -7.212 1.00 10.56 96 LEU A O 1
ATOM 753 N N . LEU A 1 98 ? 17.514 13.911 -5.188 1.00 9.30 97 LEU A N 1
ATOM 754 C CA . LEU A 1 98 ? 16.413 14.733 -5.646 1.00 9.41 97 LEU A CA 1
ATOM 755 C C . LEU A 1 98 ? 16.853 16.166 -6.002 1.00 9.45 97 LEU A C 1
ATOM 756 O O . LEU A 1 98 ? 16.093 16.893 -6.644 1.00 9.80 97 LEU A O 1
ATOM 761 N N . ALA A 1 99 ? 18.061 16.548 -5.592 1.00 9.69 98 ALA A N 1
ATOM 762 C CA . ALA A 1 99 ? 18.636 17.838 -5.987 1.00 10.06 98 ALA A CA 1
ATOM 763 C C . ALA A 1 99 ? 19.384 17.790 -7.330 1.00 10.66 98 ALA A C 1
ATOM 764 O O . ALA A 1 99 ? 20.087 18.737 -7.677 1.00 11.64 98 ALA A O 1
ATOM 766 N N . GLU A 1 100 ? 19.221 16.725 -8.104 1.00 10.25 99 GLU A N 1
ATOM 767 C CA . GLU A 1 100 ? 19.737 16.694 -9.468 1.00 10.72 99 GLU A CA 1
ATOM 768 C C . GLU A 1 100 ? 19.134 17.876 -10.231 1.00 10.63 99 GLU A C 1
ATOM 769 O O . GLU A 1 100 ? 17.924 17.998 -10.324 1.00 10.72 99 GLU A O 1
ATOM 775 N N . PRO A 1 101 ? 19.985 18.762 -10.799 1.00 11.18 100 PRO A N 1
ATOM 776 C CA . PRO A 1 101 ? 19.415 19.978 -11.392 1.00 11.61 100 PRO A CA 1
ATOM 777 C C . PRO A 1 101 ? 18.750 19.792 -12.739 1.00 11.89 100 PRO A C 1
ATOM 778 O O . PRO A 1 101 ? 18.951 18.776 -13.406 1.00 12.88 100 PRO A O 1
ATOM 782 N N . HIS A 1 102 ? 17.923 20.765 -13.113 1.00 11.43 101 HIS A N 1
ATOM 783 C CA . HIS A 1 102 ? 17.142 20.750 -14.357 1.00 12.34 101 HIS A CA 1
ATOM 784 C C . HIS A 1 102 ? 16.386 19.433 -14.523 1.00 12.63 101 HIS A C 1
ATOM 785 O O . HIS A 1 102 ? 16.340 18.841 -15.601 1.00 13.84 101 HIS A O 1
ATOM 792 N N . ALA A 1 103 ? 15.771 19.002 -13.431 1.00 12.32 102 ALA A N 1
ATOM 793 C CA . ALA A 1 103 ? 15.078 17.732 -13.388 1.00 12.45 102 ALA A CA 1
ATOM 794 C C . ALA A 1 103 ? 13.820 17.952 -12.540 1.00 12.21 102 ALA A C 1
ATOM 795 O O . ALA A 1 103 ? 12.924 18.663 -12.984 1.00 13.81 102 ALA A O 1
ATOM 797 N N . PHE A 1 104 ? 13.728 17.389 -11.337 1.00 11.26 103 PHE A N 1
ATOM 798 C CA . PHE A 1 104 ? 12.643 17.727 -10.415 1.00 11.22 103 PHE A CA 1
ATOM 799 C C . PHE A 1 104 ? 13.040 19.035 -9.690 1.00 10.85 103 PHE A C 1
ATOM 800 O O . PHE A 1 104 ? 12.280 20.002 -9.661 1.00 11.22 103 PHE A O 1
ATOM 808 N N . GLU A 1 105 ? 14.253 19.064 -9.155 1.00 10.15 104 GLU A N 1
ATOM 809 C CA . GLU A 1 105 ? 14.866 20.316 -8.708 1.00 10.14 104 GLU A CA 1
ATOM 810 C C . GLU A 1 105 ? 14.951 21.257 -9.904 1.00 10.19 104 GLU A C 1
ATOM 811 O O . GLU A 1 105 ? 15.220 20.846 -11.039 1.00 10.56 104 GLU A O 1
ATOM 817 N N . HIS A 1 106 ? 14.679 22.531 -9.643 1.00 9.71 105 HIS A N 1
ATOM 818 C CA . HIS A 1 106 ? 14.543 23.539 -10.681 1.00 10.65 105 HIS A CA 1
ATOM 819 C C . HIS A 1 106 ? 15.107 24.878 -10.173 1.00 10.43 105 HIS A C 1
ATOM 820 O O . HIS A 1 106 ? 15.379 25.093 -8.939 1.00 10.41 105 HIS A O 1
ATOM 827 N 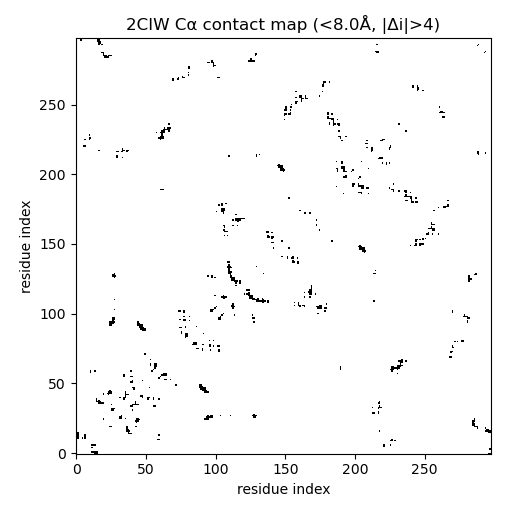N . ASP A 1 107 ? 15.287 25.765 -11.153 1.00 10.37 106 ASP A N 1
ATOM 828 C CA . ASP A 1 107 ? 15.787 27.101 -10.898 1.00 10.22 106 ASP A CA 1
ATOM 829 C C . ASP A 1 107 ? 14.702 27.960 -10.200 1.00 10.22 106 ASP A C 1
ATOM 830 O O . ASP A 1 107 ? 13.531 27.562 -10.034 1.00 10.48 106 ASP A O 1
ATOM 835 N N . HIS A 1 108 ? 15.124 29.143 -9.757 1.00 10.06 107 HIS A N 1
ATOM 836 C CA . HIS A 1 108 ? 14.267 30.127 -9.097 1.00 10.33 107 HIS A CA 1
ATOM 837 C C . HIS A 1 108 ? 13.417 29.572 -7.955 1.00 9.68 107 HIS A C 1
ATOM 838 O O . HIS A 1 108 ? 12.254 29.907 -7.813 1.00 10.39 107 HIS A O 1
ATOM 845 N N . SER A 1 109 ? 14.057 28.767 -7.107 1.00 9.57 108 SER A N 1
ATOM 846 C CA . SER A 1 109 ? 13.424 28.284 -5.876 1.00 9.70 108 SER A CA 1
ATOM 847 C C . SER A 1 109 ? 13.159 29.442 -4.905 1.00 9.22 108 SER A C 1
ATOM 848 O O . SER A 1 109 ? 13.792 30.496 -4.988 1.00 10.07 108 SER A O 1
ATOM 851 N N . PHE A 1 110 ? 12.245 29.233 -3.969 1.00 8.74 109 PHE A N 1
ATOM 852 C CA . PHE A 1 110 ? 11.950 30.214 -2.929 1.00 9.04 109 PHE A CA 1
ATOM 853 C C . PHE A 1 110 ? 13.059 30.364 -1.892 1.00 9.66 109 PHE A C 1
ATOM 854 O O . PHE A 1 110 ? 13.221 31.442 -1.302 1.00 10.05 109 PHE A O 1
ATOM 862 N N . SER A 1 111 ? 13.785 29.278 -1.622 1.00 9.22 110 SER A N 1
ATOM 863 C CA . SER A 1 111 ? 14.659 29.216 -0.455 1.00 9.28 110 SER A CA 1
ATOM 864 C C . SER A 1 111 ? 16.010 28.557 -0.665 1.00 8.93 110 SER A C 1
ATOM 865 O O . SER A 1 111 ? 16.742 28.375 0.297 1.00 9.63 110 SER A O 1
ATOM 868 N N . ARG A 1 112 ? 16.332 28.198 -1.905 1.00 8.85 111 ARG A N 1
ATOM 869 C CA . ARG A 1 112 ? 17.595 27.583 -2.287 1.00 9.63 111 ARG A CA 1
ATOM 870 C C . ARG A 1 112 ? 18.206 28.410 -3.407 1.00 9.86 111 ARG A C 1
ATOM 871 O O . ARG A 1 112 ? 17.478 28.953 -4.241 1.00 10.73 111 ARG A O 1
ATOM 879 N N . LYS A 1 113 ? 19.530 28.449 -3.451 1.00 10.53 112 LYS A N 1
ATOM 880 C CA . LYS A 1 113 ? 20.236 29.027 -4.592 1.00 10.96 112 LYS A CA 1
ATOM 881 C C . LYS A 1 113 ? 20.144 28.081 -5.791 1.00 10.69 112 LYS A C 1
ATOM 882 O O . LYS A 1 113 ? 19.860 26.875 -5.632 1.00 11.02 112 LYS A O 1
ATOM 888 N N . ASP A 1 114 ? 20.384 28.611 -6.987 1.00 10.63 113 ASP A N 1
ATOM 889 C CA . ASP A 1 114 ? 20.458 27.792 -8.180 1.00 10.78 113 ASP A CA 1
ATOM 890 C C . ASP A 1 114 ? 21.836 27.141 -8.346 1.00 11.46 113 ASP A C 1
ATOM 891 O O . ASP A 1 114 ? 22.864 27.632 -7.859 1.00 11.69 113 ASP A O 1
ATOM 896 N N . TYR A 1 115 ? 21.839 26.015 -9.059 1.00 10.84 114 TYR A N 1
ATOM 897 C CA . TYR A 1 115 ? 23.049 25.206 -9.245 1.00 11.77 114 TYR A CA 1
ATOM 898 C C . TYR A 1 115 ? 24.231 25.997 -9.800 1.00 12.03 114 TYR A C 1
ATOM 899 O O . TYR A 1 115 ? 25.364 25.743 -9.420 1.00 12.54 114 TYR A O 1
ATOM 908 N N . LYS A 1 116 ? 23.957 26.933 -10.709 1.00 11.86 115 LYS A N 1
ATOM 909 C CA . LYS A 1 116 ? 25.018 27.820 -11.230 1.00 12.49 115 LYS A CA 1
ATOM 910 C C . LYS A 1 116 ? 24.774 29.294 -10.908 1.00 12.96 115 LYS A C 1
ATOM 911 O O . LYS A 1 116 ? 25.171 30.187 -11.666 1.00 13.74 115 LYS A O 1
ATOM 917 N N . GLN A 1 117 ? 24.180 29.562 -9.759 1.00 12.43 116 GLN A N 1
ATOM 918 C CA . GLN A 1 117 ? 23.967 30.934 -9.319 1.00 12.76 116 GLN A CA 1
ATOM 919 C C . GLN A 1 117 ? 25.283 31.581 -8.915 1.00 13.84 116 GLN A C 1
ATOM 920 O O . GLN A 1 117 ? 25.986 31.080 -8.039 1.00 14.51 116 GLN A O 1
ATOM 926 N N . GLY A 1 118 ? 25.610 32.703 -9.573 1.00 14.11 117 GLY A N 1
ATOM 927 C CA . GLY A 1 118 ? 26.735 33.541 -9.181 1.00 15.00 117 GLY A CA 1
ATOM 928 C C . GLY A 1 118 ? 28.097 32.934 -9.422 1.00 15.97 117 GLY A C 1
ATOM 929 O O . GLY A 1 118 ? 29.109 33.451 -8.928 1.00 17.38 117 GLY A O 1
ATOM 930 N N . VAL A 1 119 ? 28.176 31.867 -10.204 1.00 16.09 118 VAL A N 1
ATOM 931 C CA . VAL A 1 119 ? 29.456 31.211 -10.388 1.00 16.83 118 VAL A CA 1
ATOM 932 C C . VAL A 1 119 ? 30.256 32.016 -11.402 1.00 18.37 118 VAL A C 1
ATOM 933 O O . VAL A 1 119 ? 29.727 32.472 -12.427 1.00 18.36 118 VAL A O 1
ATOM 937 N N . ALA A 1 120 ? 31.533 32.192 -11.088 1.00 19.92 119 ALA A N 1
ATOM 938 C CA . ALA A 1 120 ? 32.432 32.949 -11.956 1.00 21.02 119 ALA A CA 1
ATOM 939 C C . ALA A 1 120 ? 32.755 32.180 -13.241 1.00 22.27 119 ALA A C 1
ATOM 940 O O . ALA A 1 120 ? 32.990 32.789 -14.298 1.00 24.33 119 ALA A O 1
ATOM 942 N N . ASN A 1 121 ? 32.769 30.852 -13.147 1.00 23.66 120 ASN A N 1
ATOM 943 C CA . ASN A 1 121 ? 33.133 29.974 -14.262 1.00 24.44 120 ASN A CA 1
ATOM 944 C C . ASN A 1 121 ? 32.072 28.942 -14.610 1.00 24.62 120 ASN A C 1
ATOM 945 O O . ASN A 1 121 ? 31.341 28.471 -13.736 1.00 24.24 120 ASN A O 1
ATOM 950 N N . SER A 1 122 ? 32.022 28.550 -15.879 1.00 25.19 121 SER A N 1
ATOM 951 C CA . SER A 1 122 ? 30.911 27.770 -16.431 1.00 26.06 121 SER A CA 1
ATOM 952 C C . SER A 1 122 ? 30.732 26.336 -15.912 1.00 26.06 121 SER A C 1
ATOM 953 O O . SER A 1 122 ? 29.597 25.853 -15.832 1.00 27.21 121 SER A O 1
ATOM 956 N N . ASN A 1 123 ? 31.831 25.644 -15.615 1.00 25.42 122 ASN A N 1
ATOM 957 C CA . ASN A 1 123 ? 31.770 24.244 -15.179 1.00 25.20 122 ASN A CA 1
ATOM 958 C C . ASN A 1 123 ? 31.509 24.132 -13.685 1.00 23.66 122 ASN A C 1
ATOM 959 O O . ASN A 1 123 ? 31.338 23.023 -13.160 1.00 24.44 122 ASN A O 1
ATOM 964 N N . ASP A 1 124 ? 31.495 25.273 -13.004 1.00 22.09 123 ASP A N 1
ATOM 965 C CA . ASP A 1 124 ? 31.351 25.300 -11.568 1.00 20.68 123 ASP A CA 1
ATOM 966 C C . ASP A 1 124 ? 29.879 25.155 -11.170 1.00 18.36 123 ASP A C 1
ATOM 967 O O . ASP A 1 124 ? 28.972 25.412 -11.952 1.00 18.17 123 ASP A O 1
ATOM 972 N N . PHE A 1 125 ? 29.671 24.705 -9.946 1.00 16.31 124 PHE A N 1
ATOM 973 C CA . PHE A 1 125 ? 28.321 24.592 -9.404 1.00 15.64 124 PHE A CA 1
ATOM 974 C C . PHE A 1 125 ? 28.383 24.747 -7.898 1.00 15.66 124 PHE A C 1
ATOM 975 O O . PHE A 1 125 ? 29.450 24.631 -7.275 1.00 16.56 124 PHE A O 1
ATOM 983 N N . ILE A 1 126 ? 27.223 25.047 -7.324 1.00 14.92 125 ILE A N 1
ATOM 984 C CA . ILE A 1 126 ? 27.108 25.307 -5.908 1.00 14.62 125 ILE A CA 1
ATOM 985 C C . ILE A 1 126 ? 25.945 24.516 -5.306 1.00 13.40 125 ILE A C 1
ATOM 986 O O . ILE A 1 126 ? 25.224 23.797 -6.005 1.00 13.98 125 ILE A O 1
ATOM 991 N N . ASP A 1 127 ? 25.795 24.643 -4.001 1.00 12.91 126 ASP A N 1
ATOM 992 C CA . ASP A 1 127 ? 24.752 23.946 -3.249 1.00 12.18 126 ASP A CA 1
ATOM 993 C C . ASP A 1 127 ? 23.372 24.529 -3.590 1.00 11.76 126 ASP A C 1
ATOM 994 O O . ASP A 1 127 ? 22.996 25.623 -3.129 1.00 13.12 126 ASP A O 1
ATOM 999 N N . ASN A 1 128 ? 22.633 23.774 -4.406 1.00 11.26 127 ASN A N 1
ATOM 1000 C CA . ASN A 1 128 ? 21.256 24.064 -4.778 1.00 11.18 127 ASN A CA 1
ATOM 1001 C C . ASN A 1 128 ? 20.235 23.254 -3.966 1.00 10.26 127 ASN A C 1
ATOM 1002 O O . ASN A 1 128 ? 19.085 23.128 -4.380 1.00 11.09 127 ASN A O 1
ATOM 1007 N N . ARG A 1 129 ? 20.680 22.721 -2.831 1.00 9.98 128 ARG A N 1
ATOM 1008 C CA . ARG A 1 129 ? 19.894 21.735 -2.089 1.00 10.04 128 ARG A CA 1
ATOM 1009 C C . ARG A 1 129 ? 19.531 22.192 -0.683 1.00 9.77 128 ARG A C 1
ATOM 1010 O O . ARG A 1 129 ? 18.369 22.086 -0.272 1.00 10.14 128 ARG A O 1
ATOM 1018 N N . ASN A 1 130 ? 20.506 22.694 0.065 1.00 10.30 129 ASN A N 1
ATOM 1019 C CA . ASN A 1 130 ? 20.243 23.106 1.429 1.00 10.41 129 ASN A CA 1
ATOM 1020 C C . ASN A 1 130 ? 19.535 24.452 1.510 1.00 10.05 129 ASN A C 1
ATOM 1021 O O . ASN A 1 130 ? 19.753 25.345 0.686 1.00 10.94 129 ASN A O 1
ATOM 1026 N N . PHE A 1 131 ? 18.723 24.600 2.551 1.00 10.14 130 PHE A N 1
ATOM 1027 C CA . PHE A 1 131 ? 18.085 25.875 2.854 1.00 9.93 130 PHE A CA 1
ATOM 1028 C C . PHE A 1 131 ? 19.121 26.987 2.915 1.00 10.66 130 PHE A C 1
ATOM 1029 O O . PHE A 1 131 ? 20.159 26.836 3.553 1.00 11.56 130 PHE A O 1
ATOM 1037 N N . ASP A 1 132 ? 18.812 28.101 2.262 1.00 10.70 131 ASP A N 1
ATOM 1038 C CA . ASP A 1 132 ? 19.680 29.274 2.194 1.00 11.57 131 ASP A CA 1
ATOM 1039 C C . ASP A 1 132 ? 18.917 30.481 2.737 1.00 11.35 131 ASP A C 1
ATOM 1040 O O . ASP A 1 132 ? 17.995 30.989 2.105 1.00 11.17 131 ASP A O 1
ATOM 1045 N N . ALA A 1 133 ? 19.325 30.968 3.901 1.00 12.30 132 ALA A N 1
ATOM 1046 C CA . ALA A 1 133 ? 18.597 32.050 4.558 1.00 13.08 132 ALA A CA 1
ATOM 1047 C C . ALA A 1 133 ? 18.494 33.309 3.706 1.00 12.95 132 ALA A C 1
ATOM 1048 O O . ALA A 1 133 ? 17.427 33.922 3.656 1.00 12.70 132 ALA A O 1
ATOM 1050 N N . GLU A 1 134 ? 19.572 33.689 3.018 1.00 13.08 133 GLU A N 1
ATOM 1051 C CA . GLU A 1 134 ? 19.533 34.894 2.196 1.00 13.54 133 GLU A CA 1
ATOM 1052 C C . GLU A 1 134 ? 18.538 34.764 1.065 1.00 12.73 133 GLU A C 1
ATOM 1053 O O . GLU A 1 134 ? 17.782 35.697 0.791 1.00 12.88 133 GLU A O 1
ATOM 1059 N N . THR A 1 135 ? 18.501 33.603 0.408 1.00 11.98 134 THR A N 1
ATOM 1060 C CA . THR A 1 135 ? 17.569 33.417 -0.679 1.00 12.02 134 THR A CA 1
ATOM 1061 C C . THR A 1 135 ? 16.149 33.505 -0.148 1.00 11.24 134 THR A C 1
ATOM 1062 O O . THR A 1 135 ? 15.292 34.167 -0.730 1.00 11.71 134 THR A O 1
ATOM 1066 N N . PHE A 1 136 ? 15.882 32.812 0.949 1.00 10.68 135 PHE A N 1
ATOM 1067 C CA . PHE A 1 136 ? 14.546 32.818 1.485 1.00 10.50 135 PHE A CA 1
ATOM 1068 C C . PHE A 1 136 ? 14.120 34.224 1.913 1.00 10.30 135 PHE A C 1
ATOM 1069 O O . PHE A 1 136 ? 12.974 34.598 1.748 1.00 10.65 135 PHE A O 1
ATOM 1077 N N . GLN A 1 137 ? 15.054 35.018 2.426 1.00 11.16 136 GLN A N 1
ATOM 1078 C CA . GLN A 1 137 ? 14.732 36.402 2.779 1.00 12.70 136 GLN A CA 1
ATOM 1079 C C . GLN A 1 137 ? 14.292 37.226 1.558 1.00 12.34 136 GLN A C 1
ATOM 1080 O O . GLN A 1 137 ? 13.456 38.121 1.714 1.00 12.82 136 GLN A O 1
ATOM 1086 N N . THR A 1 138 ? 14.789 36.925 0.350 1.00 11.17 137 THR A N 1
ATOM 1087 C CA . THR A 1 138 ? 14.292 37.607 -0.856 1.00 11.57 137 THR A CA 1
ATOM 1088 C C . THR A 1 138 ? 12.833 37.284 -1.138 1.00 12.06 137 THR A C 1
ATOM 1089 O O . THR A 1 138 ? 12.110 38.118 -1.664 1.00 13.99 137 THR A O 1
ATOM 1093 N N . SER A 1 139 ? 12.399 36.075 -0.795 1.00 11.29 138 SER A N 1
ATOM 1094 C CA . SER A 1 139 ? 10.988 35.729 -0.893 1.00 11.37 138 SER A CA 1
ATOM 1095 C C . SER A 1 139 ? 10.172 36.450 0.174 1.00 11.61 138 SER A C 1
ATOM 1096 O O . SER A 1 139 ? 9.150 37.068 -0.107 1.00 12.53 138 SER A O 1
ATOM 1099 N N . LEU A 1 140 ? 10.625 36.367 1.417 1.00 11.70 139 LEU A N 1
ATOM 1100 C CA . LEU A 1 140 ? 9.919 36.973 2.548 1.00 12.94 139 LEU A CA 1
ATOM 1101 C C . LEU A 1 140 ? 9.798 38.479 2.427 1.00 13.62 139 LEU A C 1
ATOM 1102 O O . LEU A 1 140 ? 8.804 39.057 2.834 1.00 14.58 139 LEU A O 1
ATOM 1107 N N . ASP A 1 141 ? 10.806 39.118 1.861 1.00 13.61 140 ASP A N 1
ATOM 1108 C CA . ASP A 1 141 ? 10.771 40.574 1.816 1.00 14.71 140 ASP A CA 1
ATOM 1109 C C . ASP A 1 141 ? 9.735 41.119 0.847 1.00 14.08 140 ASP A C 1
ATOM 1110 O O . ASP A 1 141 ? 9.282 42.257 1.015 1.00 15.05 140 ASP A O 1
ATOM 1115 N N . VAL A 1 142 ? 9.289 40.314 -0.111 1.00 13.29 141 VAL A N 1
ATOM 1116 C CA . VAL A 1 142 ? 8.174 40.724 -0.972 1.00 13.43 141 VAL A CA 1
ATOM 1117 C C . VAL A 1 142 ? 6.905 40.968 -0.147 1.00 13.26 141 VAL A C 1
ATOM 1118 O O . VAL A 1 142 ? 6.071 41.807 -0.496 1.00 14.96 141 VAL A O 1
ATOM 1122 N N . VAL A 1 143 ? 6.780 40.247 0.964 1.00 13.34 142 VAL A N 1
ATOM 1123 C CA . VAL A 1 143 ? 5.640 40.366 1.875 1.00 14.14 142 VAL A CA 1
ATOM 1124 C C . VAL A 1 143 ? 6.077 40.910 3.255 1.00 14.77 142 VAL A C 1
ATOM 1125 O O . VAL A 1 143 ? 5.506 40.576 4.305 1.00 16.10 142 VAL A O 1
ATOM 1129 N N . ALA A 1 144 ? 7.076 41.785 3.254 1.00 15.64 143 ALA A N 1
ATOM 1130 C CA . ALA A 1 144 ? 7.603 42.383 4.495 1.00 16.96 143 ALA A CA 1
ATOM 1131 C C . ALA A 1 144 ? 6.539 43.150 5.267 1.00 17.73 143 ALA A C 1
ATOM 1132 O O . ALA A 1 144 ? 5.704 43.808 4.669 1.00 18.93 143 ALA A O 1
ATOM 1134 N N . GLY A 1 145 ? 6.608 43.068 6.594 1.00 17.49 144 GLY A N 1
ATOM 1135 C CA . GLY A 1 145 ? 5.699 43.793 7.487 1.00 17.76 144 GLY A CA 1
ATOM 1136 C C . GLY A 1 145 ? 4.284 43.242 7.563 1.00 17.75 144 GLY A C 1
ATOM 1137 O O . GLY A 1 145 ? 3.417 43.869 8.164 1.00 18.50 144 GLY A O 1
ATOM 1138 N N . LYS A 1 146 ? 4.059 42.060 6.985 1.00 17.28 145 LYS A N 1
ATOM 1139 C CA . LYS A 1 146 ? 2.735 41.432 6.887 1.00 17.13 145 LYS A CA 1
ATOM 1140 C C . LYS A 1 146 ? 2.703 40.147 7.698 1.00 15.79 145 LYS A C 1
ATOM 1141 O O . LYS A 1 146 ? 3.752 39.529 7.923 1.00 17.38 145 LYS A O 1
ATOM 1147 N N . THR A 1 147 ? 1.513 39.757 8.164 1.00 14.61 146 THR A N 1
ATOM 1148 C CA . THR A 1 147 ? 1.346 38.452 8.811 1.00 13.20 146 THR A CA 1
ATOM 1149 C C . THR A 1 147 ? 0.798 37.357 7.888 1.00 12.68 146 THR A C 1
ATOM 1150 O O . THR A 1 147 ? 1.037 36.177 8.146 1.00 12.19 146 THR A O 1
ATOM 1154 N N . HIS A 1 148 ? 0.105 37.735 6.826 1.00 11.97 147 HIS A N 1
ATOM 1155 C CA . HIS A 1 148 ? -0.508 36.802 5.885 1.00 12.01 147 HIS A CA 1
ATOM 1156 C C . HIS A 1 148 ? -0.309 37.278 4.467 1.00 12.13 147 HIS A C 1
ATOM 1157 O O . HIS A 1 148 ? -0.078 38.466 4.244 1.00 13.57 147 HIS A O 1
ATOM 1164 N N . PHE A 1 149 ? -0.456 36.375 3.495 1.00 12.09 148 PHE A N 1
ATOM 1165 C CA . PHE A 1 149 ? -0.503 36.781 2.089 1.00 12.18 148 PHE A CA 1
ATOM 1166 C C . PHE A 1 149 ? -1.391 35.888 1.240 1.00 12.14 148 PHE A C 1
ATOM 1167 O O . PHE A 1 149 ? -1.689 34.748 1.612 1.00 12.34 148 PHE A O 1
ATOM 1175 N N . ASP A 1 150 ? -1.807 36.424 0.090 1.00 12.53 149 ASP A N 1
ATOM 1176 C CA . ASP A 1 150 ? -2.769 35.799 -0.796 1.00 12.44 149 ASP A CA 1
ATOM 1177 C C . ASP A 1 150 ? -2.139 35.350 -2.132 1.00 11.74 149 ASP A C 1
ATOM 1178 O O . ASP A 1 150 ? -0.933 35.439 -2.333 1.00 11.70 149 ASP A O 1
ATOM 1183 N N . TYR A 1 151 ? -2.970 34.842 -3.021 1.00 12.44 150 TYR A N 1
ATOM 1184 C CA . TYR A 1 151 ? -2.499 34.322 -4.303 1.00 13.00 150 TYR A CA 1
ATOM 1185 C C . TYR A 1 151 ? -1.719 35.357 -5.116 1.00 13.48 150 TYR A C 1
ATOM 1186 O O . TYR A 1 151 ? -0.675 35.052 -5.692 1.00 13.34 150 TYR A O 1
ATOM 1195 N N . ALA A 1 152 ? -2.234 36.581 -5.153 1.00 13.35 151 ALA A N 1
ATOM 1196 C CA . ALA A 1 152 ? -1.579 37.638 -5.923 1.00 13.93 151 ALA A CA 1
ATOM 1197 C C . ALA A 1 152 ? -0.191 37.924 -5.364 1.00 13.00 151 ALA A C 1
ATOM 1198 O O . ALA A 1 152 ? 0.756 38.150 -6.107 1.00 13.79 151 ALA A O 1
ATOM 1200 N N . ASP A 1 153 ? -0.075 37.918 -4.043 1.00 13.07 152 ASP A N 1
ATOM 1201 C CA . ASP A 1 153 ? 1.217 38.106 -3.398 1.00 12.69 152 ASP A CA 1
ATOM 1202 C C . ASP A 1 153 ? 2.184 36.963 -3.739 1.00 11.81 152 ASP A C 1
ATOM 1203 O O . ASP A 1 153 ? 3.379 37.188 -3.966 1.00 12.39 152 ASP A O 1
ATOM 1208 N N . MET A 1 154 ? 1.690 35.726 -3.721 1.00 11.69 153 MET A N 1
ATOM 1209 C CA . MET A 1 154 ? 2.540 34.595 -4.079 1.00 11.22 153 MET A CA 1
ATOM 1210 C C . MET A 1 154 ? 3.054 34.732 -5.512 1.00 11.44 153 MET A C 1
ATOM 1211 O O . MET A 1 154 ? 4.197 34.407 -5.788 1.00 11.11 153 MET A O 1
ATOM 1216 N N . ASN A 1 155 ? 2.201 35.216 -6.418 1.00 11.81 154 ASN A N 1
ATOM 1217 C CA . ASN A 1 155 ? 2.606 35.411 -7.802 1.00 12.20 154 ASN A CA 1
ATOM 1218 C C . ASN A 1 155 ? 3.756 36.422 -7.883 1.00 12.23 154 ASN A C 1
ATOM 1219 O O . ASN A 1 155 ? 4.715 36.230 -8.616 1.00 12.49 154 ASN A O 1
ATOM 1224 N N . GLU A 1 156 ? 3.675 37.463 -7.071 1.00 11.98 155 GLU A N 1
ATOM 1225 C CA . GLU A 1 156 ? 4.743 38.448 -6.997 1.00 12.22 155 GLU A CA 1
ATOM 1226 C C . GLU A 1 156 ? 6.035 37.873 -6.426 1.00 11.60 155 GLU A C 1
ATOM 1227 O O . GLU A 1 156 ? 7.125 38.225 -6.880 1.00 12.27 155 GLU A O 1
ATOM 1233 N N . ILE A 1 157 ? 5.919 36.982 -5.436 1.00 11.25 156 ILE A N 1
ATOM 1234 C CA . ILE A 1 157 ? 7.094 36.338 -4.882 1.00 10.86 156 ILE A CA 1
ATOM 1235 C C . ILE A 1 157 ? 7.795 35.494 -5.950 1.00 10.81 156 ILE A C 1
ATOM 1236 O O . ILE A 1 157 ? 9.005 35.609 -6.141 1.00 11.52 156 ILE A O 1
ATOM 1241 N N . ARG A 1 158 ? 7.054 34.639 -6.654 1.00 11.08 157 ARG A N 1
ATOM 1242 C CA . ARG A 1 158 ? 7.718 33.772 -7.623 1.00 11.17 157 ARG A CA 1
ATOM 1243 C C . ARG A 1 158 ? 8.303 34.607 -8.768 1.00 11.69 157 ARG A C 1
ATOM 1244 O O . ARG A 1 158 ? 9.362 34.267 -9.297 1.00 11.90 157 ARG A O 1
ATOM 1252 N N . LEU A 1 159 ? 7.650 35.720 -9.133 1.00 12.44 158 LEU A N 1
ATOM 1253 C CA . LEU A 1 159 ? 8.215 36.601 -10.178 1.00 13.16 158 LEU A CA 1
ATOM 1254 C C . LEU A 1 159 ? 9.530 37.236 -9.729 1.00 13.05 158 LEU A C 1
ATOM 1255 O O . LEU A 1 159 ? 10.494 37.318 -10.514 1.00 13.85 158 LEU A O 1
ATOM 1260 N N . GLN A 1 160 ? 9.584 37.676 -8.474 1.00 12.93 159 GLN A N 1
ATOM 1261 C CA . GLN A 1 160 ? 10.817 38.215 -7.908 1.00 12.97 159 GLN A CA 1
ATOM 1262 C C . GLN A 1 160 ? 11.944 37.182 -7.960 1.00 12.39 159 GLN A C 1
ATOM 1263 O O . GLN A 1 160 ? 13.076 37.500 -8.316 1.00 13.64 159 GLN A O 1
ATOM 1269 N N . ARG A 1 161 ? 11.630 35.931 -7.601 1.00 11.98 160 ARG A N 1
ATOM 1270 C CA . ARG A 1 161 ? 12.631 34.868 -7.623 1.00 11.36 160 ARG A CA 1
ATOM 1271 C C . ARG A 1 161 ? 13.100 34.554 -9.044 1.00 11.26 160 ARG A C 1
ATOM 1272 O O . ARG A 1 161 ? 14.289 34.330 -9.261 1.00 11.91 160 ARG A O 1
ATOM 1280 N N . GLU A 1 162 ? 12.171 34.530 -9.998 1.00 12.05 161 GLU A N 1
ATOM 1281 C CA . GLU A 1 162 ? 12.556 34.313 -11.401 1.00 12.60 161 GLU A CA 1
ATOM 1282 C C . GLU A 1 162 ? 13.482 35.411 -11.906 1.00 13.05 161 GLU A C 1
ATOM 1283 O O . GLU A 1 162 ? 14.466 35.118 -12.583 1.00 13.90 161 GLU A O 1
ATOM 1289 N N A SER A 1 163 ? 13.158 36.663 -11.571 0.70 13.79 162 SER A N 1
ATOM 1290 N N B SER A 1 163 ? 13.194 36.660 -11.561 0.30 13.69 162 SER A N 1
ATOM 1291 C CA A SER A 1 163 ? 13.971 37.831 -11.969 0.70 14.48 162 SER A CA 1
ATOM 1292 C CA B SER A 1 163 ? 14.002 37.773 -12.056 0.30 14.14 162 SER A CA 1
ATOM 1293 C C A SER A 1 163 ? 15.390 37.717 -11.437 0.70 13.95 162 SER A C 1
ATOM 1294 C C B SER A 1 163 ? 15.401 37.813 -11.420 0.30 13.82 162 SER A C 1
ATOM 1295 O O A SER A 1 163 ? 16.377 37.793 -12.201 0.70 15.07 162 SER A O 1
ATOM 1296 O O B SER A 1 163 ? 16.385 38.095 -12.106 0.30 14.26 162 SER A O 1
ATOM 1301 N N . LEU A 1 164 ? 15.501 37.550 -10.117 1.00 13.55 163 LEU A N 1
ATOM 1302 C CA . LEU A 1 164 ? 16.807 37.449 -9.462 1.00 13.37 163 LEU A CA 1
ATOM 1303 C C . LEU A 1 164 ? 17.629 36.322 -10.041 1.00 12.59 163 LEU A C 1
ATOM 1304 O O . LEU A 1 164 ? 18.822 36.487 -10.313 1.00 13.63 163 LEU A O 1
ATOM 1309 N N . SER A 1 165 ? 17.001 35.161 -10.228 1.00 12.45 164 SER A N 1
ATOM 1310 C CA . SER A 1 165 ? 17.724 34.006 -10.734 1.00 12.60 164 SER A CA 1
ATOM 1311 C C . SER A 1 165 ? 18.198 34.204 -12.170 1.00 12.74 164 SER A C 1
ATOM 1312 O O . SER A 1 165 ? 19.316 33.810 -12.522 1.00 13.32 164 SER A O 1
ATOM 1315 N N . ASN A 1 166 ? 17.351 34.810 -12.991 1.00 13.29 165 ASN A N 1
ATOM 1316 C CA . ASN A 1 166 ? 17.724 35.061 -14.379 1.00 13.96 165 ASN A CA 1
ATOM 1317 C C . ASN A 1 166 ? 18.892 36.051 -14.454 1.00 14.64 165 ASN A C 1
ATOM 1318 O O . ASN A 1 166 ? 19.736 35.958 -15.350 1.00 16.69 165 ASN A O 1
ATOM 1323 N N . GLU A 1 167 ? 18.955 36.984 -13.515 1.00 14.05 166 GLU A N 1
ATOM 1324 C CA . GLU A 1 167 ? 20.039 37.964 -13.470 1.00 14.50 166 GLU A CA 1
ATOM 1325 C C . GLU A 1 167 ? 21.329 37.379 -12.902 1.00 14.20 166 GLU A C 1
ATOM 1326 O O . GLU A 1 167 ? 22.426 37.728 -13.365 1.00 15.78 166 GLU A O 1
ATOM 1332 N N . LEU A 1 168 ? 21.221 36.501 -11.906 1.00 13.57 167 LEU A N 1
ATOM 1333 C CA . LEU A 1 168 ? 22.383 36.045 -11.161 1.00 13.30 167 LEU A CA 1
ATOM 1334 C C . LEU A 1 168 ? 23.002 34.739 -11.652 1.00 13.22 167 LEU A C 1
ATOM 1335 O O . LEU A 1 168 ? 24.158 34.457 -11.348 1.00 13.27 167 LEU A O 1
ATOM 1340 N N . ASP A 1 169 ? 22.235 33.922 -12.369 1.00 13.12 168 ASP A N 1
ATOM 1341 C CA . ASP A 1 169 ? 22.762 32.633 -12.805 1.00 13.01 168 ASP A CA 1
ATOM 1342 C C . ASP A 1 169 ? 23.764 32.811 -13.938 1.00 13.34 168 ASP A C 1
ATOM 1343 O O . ASP A 1 169 ? 23.663 33.750 -14.745 1.00 15.05 168 ASP A O 1
ATOM 1348 N N . PHE A 1 170 ? 24.723 31.896 -14.002 1.00 13.84 169 PHE A N 1
ATOM 1349 C CA . PHE A 1 170 ? 25.692 31.885 -15.100 1.00 14.45 169 PHE A CA 1
ATOM 1350 C C . PHE A 1 170 ? 24.938 31.911 -16.422 1.00 14.99 169 PHE A C 1
ATOM 1351 O O . PHE A 1 170 ? 23.957 31.203 -16.597 1.00 14.74 169 PHE A O 1
ATOM 1359 N N . PRO A 1 171 ? 25.364 32.782 -17.364 1.00 16.07 170 PRO A N 1
ATOM 1360 C CA . PRO A 1 171 ? 24.626 32.900 -18.619 1.00 16.30 170 PRO A CA 1
ATOM 1361 C C . PRO A 1 171 ? 24.368 31.566 -19.310 1.00 17.01 170 PRO A C 1
ATOM 1362 O O . PRO A 1 171 ? 25.278 30.756 -19.477 1.00 19.30 170 PRO A O 1
ATOM 1366 N N . GLY A 1 172 ? 23.114 31.351 -19.691 1.00 16.73 171 GLY A N 1
ATOM 1367 C CA . GLY A 1 172 ? 22.702 30.113 -20.340 1.00 16.33 171 GLY A CA 1
ATOM 1368 C C . GLY A 1 172 ? 22.128 29.060 -19.405 1.00 15.85 171 GLY A C 1
ATOM 1369 O O . GLY A 1 172 ? 21.421 28.160 -19.860 1.00 17.80 171 GLY A O 1
ATOM 1370 N N . TRP A 1 173 ? 22.412 29.156 -18.109 1.00 14.87 172 TRP A N 1
ATOM 1371 C CA . TRP A 1 173 ? 21.920 28.152 -17.150 1.00 14.40 172 TRP A CA 1
ATOM 1372 C C . TRP A 1 173 ? 20.424 28.278 -16.868 1.00 14.31 172 TRP A C 1
ATOM 1373 O O . TRP A 1 173 ? 19.690 27.276 -16.879 1.00 14.51 172 TRP A O 1
ATOM 1384 N N . PHE A 1 174 ? 19.976 29.489 -16.568 1.00 13.40 173 PHE A N 1
ATOM 1385 C CA . PHE A 1 174 ? 18.632 29.707 -16.078 1.00 13.19 173 PHE A CA 1
ATOM 1386 C C . PHE A 1 174 ? 17.594 29.081 -16.995 1.00 13.83 173 PHE A C 1
ATOM 1387 O O . PHE A 1 174 ? 17.569 29.342 -18.193 1.00 15.11 173 PHE A O 1
ATOM 1395 N N . THR A 1 175 ? 16.701 28.288 -16.402 1.00 13.20 174 THR A N 1
ATOM 1396 C CA . THR A 1 175 ? 15.617 27.652 -17.119 1.00 14.30 174 THR A CA 1
ATOM 1397 C C . THR A 1 175 ? 14.342 27.791 -16.298 1.00 13.74 174 THR A C 1
ATOM 1398 O O . THR A 1 175 ? 14.278 27.367 -15.147 1.00 14.39 174 THR A O 1
ATOM 1402 N N . GLU A 1 176 ? 13.335 28.443 -16.849 1.00 13.72 175 GLU A N 1
ATOM 1403 C CA . GLU A 1 176 ? 12.106 28.673 -16.112 1.00 13.90 175 GLU A CA 1
ATOM 1404 C C . GLU A 1 176 ? 11.353 27.356 -15.908 1.00 14.13 175 GLU A C 1
ATOM 1405 O O . GLU A 1 176 ? 11.298 26.515 -16.817 1.00 14.50 175 GLU A O 1
ATOM 1411 N N A SER A 1 177 ? 10.744 27.230 -14.728 0.70 13.93 176 SER A N 1
ATOM 1412 N N B SER A 1 177 ? 10.790 27.177 -14.713 0.30 13.48 176 SER A N 1
ATOM 1413 C CA A SER A 1 177 ? 10.039 26.024 -14.323 0.70 14.16 176 SER A CA 1
ATOM 1414 C CA B SER A 1 177 ? 9.998 25.992 -14.371 0.30 13.18 176 SER A CA 1
ATOM 1415 C C A SER A 1 177 ? 8.712 26.365 -13.628 0.70 13.32 176 SER A C 1
ATOM 1416 C C B SER A 1 177 ? 8.731 26.399 -13.625 0.30 13.06 176 SER A C 1
ATOM 1417 O O A SER A 1 177 ? 8.485 25.980 -12.464 0.70 12.73 176 SER A O 1
ATOM 1418 O O B SER A 1 177 ? 8.573 26.109 -12.431 0.30 12.94 176 SER A O 1
ATOM 1423 N N . LYS A 1 178 ? 7.833 27.091 -14.318 1.00 13.14 177 LYS A N 1
ATOM 1424 C CA . LYS A 1 178 ? 6.557 27.463 -13.721 1.00 13.21 177 LYS A CA 1
ATOM 1425 C C . LYS A 1 178 ? 5.701 26.267 -13.274 1.00 12.54 177 LYS A C 1
ATOM 1426 O O . LYS A 1 178 ? 5.102 26.325 -12.197 1.00 12.05 177 LYS A O 1
ATOM 1432 N N . PRO A 1 179 ? 5.607 25.207 -14.098 1.00 11.94 178 PRO A N 1
ATOM 1433 C CA . PRO A 1 179 ? 4.721 24.120 -13.676 1.00 12.34 178 PRO A CA 1
ATOM 1434 C C . PRO A 1 179 ? 5.099 23.454 -12.351 1.00 11.73 178 PRO A C 1
ATOM 1435 O O . PRO A 1 179 ? 4.237 23.239 -11.502 1.00 11.91 178 PRO A O 1
ATOM 1439 N N . ILE A 1 180 ? 6.370 23.118 -12.167 1.00 11.49 179 ILE A N 1
ATOM 1440 C CA . ILE A 1 180 ? 6.771 22.474 -10.910 1.00 11.01 179 ILE A CA 1
ATOM 1441 C C . ILE A 1 180 ? 6.749 23.471 -9.755 1.00 10.22 179 ILE A C 1
ATOM 1442 O O . ILE A 1 180 ? 6.236 23.172 -8.670 1.00 9.93 179 ILE A O 1
ATOM 1447 N N . GLN A 1 181 ? 7.296 24.665 -9.958 1.00 10.36 180 GLN A N 1
ATOM 1448 C CA . GLN A 1 181 ? 7.302 25.626 -8.872 1.00 10.19 180 GLN A CA 1
ATOM 1449 C C . GLN A 1 181 ? 5.899 25.906 -8.376 1.00 9.55 180 GLN A C 1
ATOM 1450 O O . GLN A 1 181 ? 5.695 26.039 -7.172 1.00 10.00 180 GLN A O 1
ATOM 1456 N N . ASN A 1 182 ? 4.925 26.051 -9.271 1.00 9.89 181 ASN A N 1
ATOM 1457 C CA . ASN A 1 182 ? 3.616 26.479 -8.815 1.00 9.73 181 ASN A CA 1
ATOM 1458 C C . ASN A 1 182 ? 2.729 25.358 -8.274 1.00 9.68 181 ASN A C 1
ATOM 1459 O O . ASN A 1 182 ? 1.807 25.635 -7.516 1.00 9.90 181 ASN A O 1
ATOM 1464 N N . VAL A 1 183 ? 3.082 24.100 -8.553 1.00 9.45 182 VAL A N 1
ATOM 1465 C CA . VAL A 1 183 ? 2.599 23.019 -7.681 1.00 9.84 182 VAL A CA 1
ATOM 1466 C C . VAL A 1 183 ? 3.111 23.262 -6.255 1.00 8.94 182 VAL A C 1
ATOM 1467 O O . VAL A 1 183 ? 2.339 23.182 -5.301 1.00 9.46 182 VAL A O 1
ATOM 1471 N N . GLU A 1 184 ? 4.407 23.581 -6.110 1.00 8.57 183 GLU A N 1
ATOM 1472 C CA . GLU A 1 184 ? 4.964 23.880 -4.786 1.00 8.62 183 GLU A CA 1
ATOM 1473 C C . GLU A 1 184 ? 4.322 25.127 -4.155 1.00 8.83 183 GLU A C 1
ATOM 1474 O O . GLU A 1 184 ? 4.123 25.156 -2.942 1.00 8.96 183 GLU A O 1
ATOM 1480 N N . SER A 1 185 ? 3.971 26.144 -4.945 1.00 9.36 184 SER A N 1
ATOM 1481 C CA . SER A 1 185 ? 3.173 27.251 -4.401 1.00 9.14 184 S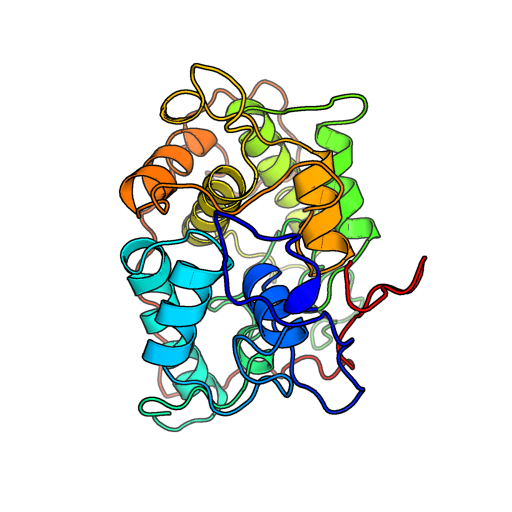ER A CA 1
ATOM 1482 C C . SER A 1 185 ? 1.867 26.731 -3.790 1.00 9.18 184 SER A C 1
ATOM 1483 O O . SER A 1 185 ? 1.463 27.118 -2.691 1.00 9.34 184 SER A O 1
ATOM 1486 N N . GLY A 1 186 ? 1.197 25.849 -4.533 1.00 9.03 185 GLY A N 1
ATOM 1487 C CA . GLY A 1 186 ? -0.002 25.209 -4.026 1.00 9.08 185 GLY A CA 1
ATOM 1488 C C . GLY A 1 186 ? 0.234 24.397 -2.768 1.00 9.02 185 GLY A C 1
ATOM 1489 O O . GLY A 1 186 ? -0.586 24.408 -1.859 1.00 9.45 185 GLY A O 1
ATOM 1490 N N . PHE A 1 187 ? 1.372 23.699 -2.708 1.00 8.67 186 PHE A N 1
ATOM 1491 C CA . PHE A 1 187 ? 1.770 22.957 -1.491 1.00 8.58 186 PHE A CA 1
ATOM 1492 C C . PHE A 1 187 ? 1.880 23.902 -0.283 1.00 8.52 186 PHE A C 1
ATOM 1493 O O . PHE A 1 187 ? 1.501 23.549 0.827 1.00 8.82 186 PHE A O 1
ATOM 1501 N N . ILE A 1 188 ? 2.440 25.099 -0.470 1.00 8.82 187 ILE A N 1
ATOM 1502 C CA . ILE A 1 188 ? 2.586 26.059 0.627 1.00 8.60 187 ILE A CA 1
ATOM 1503 C C . ILE A 1 188 ? 1.191 26.466 1.134 1.00 8.66 187 ILE A C 1
ATOM 1504 O O . ILE A 1 188 ? 0.926 26.464 2.340 1.00 8.76 187 ILE A O 1
ATOM 1509 N N . PHE A 1 189 ? 0.293 26.826 0.211 1.00 8.72 188 PHE A N 1
ATOM 1510 C CA . PHE A 1 189 ? -1.082 27.138 0.620 1.00 8.62 188 PHE A CA 1
ATOM 1511 C C . PHE A 1 189 ? -1.741 25.937 1.314 1.00 9.07 188 PHE A C 1
ATOM 1512 O O . PHE A 1 189 ? -2.499 26.106 2.273 1.00 9.84 188 PHE A O 1
ATOM 1520 N N . ALA A 1 190 ? -1.483 24.726 0.833 1.00 8.95 189 ALA A N 1
ATOM 1521 C CA . ALA A 1 190 ? -2.108 23.541 1.430 1.00 8.98 189 ALA A CA 1
ATOM 1522 C C . ALA A 1 190 ? -1.638 23.336 2.869 1.00 8.70 189 ALA A C 1
ATOM 1523 O O . ALA A 1 190 ? -2.433 22.967 3.741 1.00 9.48 189 ALA A O 1
ATOM 1525 N N . LEU A 1 191 ? -0.342 23.536 3.132 1.00 8.38 190 LEU A N 1
ATOM 1526 C CA . LEU A 1 191 ? 0.192 23.199 4.438 1.00 8.31 190 LEU A CA 1
ATOM 1527 C C . LEU A 1 191 ? 0.033 24.305 5.474 1.00 8.94 190 LEU A C 1
ATOM 1528 O O . LEU A 1 191 ? -0.309 24.024 6.628 1.00 9.14 190 LEU A O 1
ATOM 1533 N N . VAL A 1 192 ? 0.336 25.542 5.083 1.00 8.87 191 VAL A N 1
ATOM 1534 C CA . VAL A 1 192 ? 0.476 26.628 6.049 1.00 9.11 191 VAL A CA 1
ATOM 1535 C C . VAL A 1 192 ? -0.431 27.825 5.745 1.00 9.29 191 VAL A C 1
ATOM 1536 O O . VAL A 1 192 ? -0.189 28.916 6.249 1.00 10.00 191 VAL A O 1
ATOM 1540 N N . SER A 1 193 ? -1.518 27.622 4.996 1.00 9.73 192 SER A N 1
ATOM 1541 C CA . SER A 1 193 ? -2.602 28.620 5.008 1.00 10.48 192 SER A CA 1
ATOM 1542 C C . SER A 1 193 ? -3.358 28.570 6.323 1.00 10.78 192 SER A C 1
ATOM 1543 O O . SER A 1 193 ? -3.390 27.544 7.037 1.00 10.85 192 SER A O 1
ATOM 1546 N N . ASP A 1 194 ? -3.986 29.699 6.654 1.00 10.44 193 ASP A N 1
ATOM 1547 C CA . ASP A 1 194 ? -4.550 29.898 7.988 1.00 11.17 193 ASP A CA 1
ATOM 1548 C C . ASP A 1 194 ? -5.964 29.321 8.071 1.00 11.55 193 ASP A C 1
ATOM 1549 O O . ASP A 1 194 ? -6.962 29.972 7.752 1.00 11.38 193 ASP A O 1
ATOM 1554 N N . PHE A 1 195 ? -6.025 28.064 8.519 1.00 12.65 194 PHE A N 1
ATOM 1555 C CA . PHE A 1 195 ? -7.288 27.320 8.642 1.00 14.24 194 PHE A CA 1
ATOM 1556 C C . PHE A 1 195 ? -8.190 27.848 9.782 1.00 14.48 194 PHE A C 1
ATOM 1557 O O . PHE A 1 195 ? -9.330 27.392 9.942 1.00 16.03 194 PHE A O 1
ATOM 1565 N N . ASN A 1 196 ? -7.700 28.798 10.567 1.00 13.76 195 ASN A N 1
ATOM 1566 C CA . ASN A 1 196 ? -8.525 29.426 11.586 1.00 15.30 195 ASN A CA 1
ATOM 1567 C C . ASN A 1 196 ? -9.403 30.552 11.046 1.00 15.47 195 ASN A C 1
ATOM 1568 O O . ASN A 1 196 ? -10.278 31.033 11.770 1.00 18.77 195 ASN A O 1
ATOM 1573 N N . LEU A 1 197 ? -9.199 30.949 9.793 1.00 14.36 196 LEU A N 1
ATOM 1574 C CA . LEU A 1 197 ? -10.063 31.933 9.152 1.00 14.62 196 LEU A CA 1
ATOM 1575 C C . LEU A 1 197 ? -11.238 31.210 8.529 1.00 15.77 196 LEU A C 1
ATOM 1576 O O . LEU A 1 197 ? -11.080 30.132 7.986 1.00 16.00 196 LEU A O 1
ATOM 1581 N N . PRO A 1 198 ? -12.441 31.813 8.578 1.00 17.75 197 PRO A N 1
ATOM 1582 C CA . PRO A 1 198 ? -13.671 31.097 8.175 1.00 18.37 197 PRO A CA 1
ATOM 1583 C C . PRO A 1 198 ? -13.718 30.618 6.697 1.00 18.24 197 PRO A C 1
ATOM 1584 O O . PRO A 1 198 ? -14.403 29.637 6.355 1.00 20.17 197 PRO A O 1
ATOM 1588 N N . ASP A 1 199 ? -12.980 31.306 5.837 1.00 16.79 198 ASP A N 1
ATOM 1589 C CA . ASP A 1 199 ? -13.006 31.083 4.404 1.00 16.15 198 ASP A CA 1
ATOM 1590 C C . ASP A 1 199 ? -11.730 30.406 3.894 1.00 15.51 198 ASP A C 1
ATOM 1591 O O . ASP A 1 199 ? -11.394 30.543 2.728 1.00 16.08 198 ASP A O 1
ATOM 1596 N N . ASN A 1 200 ? -11.033 29.677 4.754 1.00 14.71 199 ASN A N 1
ATOM 1597 C CA . ASN A 1 200 ? -9.735 29.113 4.378 1.00 15.00 199 ASN A CA 1
ATOM 1598 C C . ASN A 1 200 ? -9.779 28.219 3.139 1.00 16.84 199 ASN A C 1
ATOM 1599 O O . ASN A 1 200 ? -8.922 28.317 2.237 1.00 17.02 199 ASN A O 1
ATOM 1604 N N . ASP A 1 201 ? -10.764 27.326 3.092 1.00 18.21 200 ASP A N 1
ATOM 1605 C CA . ASP A 1 201 ? -10.759 26.306 2.054 1.00 20.30 200 ASP A CA 1
ATOM 1606 C C . ASP A 1 201 ? -10.899 26.925 0.674 1.00 20.72 200 ASP A C 1
ATOM 1607 O O . ASP A 1 201 ? -10.316 26.411 -0.279 1.00 22.94 200 ASP A O 1
ATOM 1612 N N . GLU A 1 202 ? -11.632 28.034 0.567 1.00 20.05 201 GLU A N 1
ATOM 1613 C CA . GLU A 1 202 ? -11.869 28.714 -0.709 1.00 20.57 201 GLU A CA 1
ATOM 1614 C C . GLU A 1 202 ? -10.964 29.919 -0.994 1.00 19.31 201 GLU A C 1
ATOM 1615 O O . GLU A 1 202 ? -10.672 30.240 -2.162 1.00 19.49 201 GLU A O 1
ATOM 1621 N N . ASN A 1 203 ? -10.514 30.588 0.065 1.00 17.18 202 ASN A N 1
ATOM 1622 C CA . ASN A 1 203 ? -9.692 31.797 -0.058 1.00 16.51 202 ASN A CA 1
ATOM 1623 C C . ASN A 1 203 ? -8.493 31.726 0.898 1.00 15.09 202 ASN A C 1
ATOM 1624 O O . ASN A 1 203 ? -8.400 32.501 1.845 1.00 15.22 202 ASN A O 1
ATOM 1629 N N . PRO A 1 204 ? -7.582 30.779 0.667 1.00 13.47 203 PRO A N 1
ATOM 1630 C CA . PRO A 1 204 ? -6.535 30.544 1.653 1.00 12.71 203 PRO A CA 1
ATOM 1631 C C . PRO A 1 204 ? -5.490 31.661 1.720 1.00 11.81 203 PRO A C 1
ATOM 1632 O O . PRO A 1 204 ? -5.045 32.166 0.686 1.00 13.42 203 PRO A O 1
ATOM 1636 N N . LEU A 1 205 ? -5.098 32.023 2.943 1.00 11.04 204 LEU A N 1
ATOM 1637 C CA . LEU A 1 205 ? -4.036 33.005 3.162 1.00 10.77 204 LEU A CA 1
ATOM 1638 C C . LEU A 1 205 ? -2.906 32.322 3.898 1.00 10.25 204 LEU A C 1
ATOM 1639 O O . LEU A 1 205 ? -3.110 31.778 4.976 1.00 11.06 204 LEU A O 1
ATOM 1644 N N . VAL A 1 206 ? -1.694 32.406 3.358 1.00 10.79 205 VAL A N 1
ATOM 1645 C CA . VAL A 1 206 ? -0.540 31.828 4.041 1.00 10.64 205 VAL A CA 1
ATOM 1646 C C . VAL A 1 206 ? -0.226 32.644 5.286 1.00 10.65 205 VAL A C 1
ATOM 1647 O O . VAL A 1 206 ? -0.177 33.874 5.238 1.00 11.18 205 VAL A O 1
ATOM 1651 N N . ARG A 1 207 ? -0.003 31.961 6.403 1.00 10.48 206 ARG A N 1
ATOM 1652 C CA . ARG A 1 207 ? 0.525 32.572 7.608 1.00 11.07 206 ARG A CA 1
ATOM 1653 C C . ARG A 1 207 ? 2.039 32.569 7.531 1.00 10.55 206 ARG A C 1
ATOM 1654 O O . ARG A 1 207 ? 2.676 31.517 7.512 1.00 10.60 206 ARG A O 1
ATOM 1662 N N . ILE A 1 208 ? 2.625 33.756 7.423 1.00 10.43 207 ILE A N 1
ATOM 1663 C CA . ILE A 1 208 ? 4.040 33.896 7.136 1.00 10.56 207 ILE A CA 1
ATOM 1664 C C . ILE A 1 208 ? 4.916 33.293 8.223 1.00 10.48 207 ILE A C 1
ATOM 1665 O O . ILE A 1 208 ? 5.926 32.653 7.913 1.00 10.50 207 ILE A O 1
ATOM 1670 N N . ASP A 1 209 ? 4.536 33.456 9.482 1.00 10.48 208 ASP A N 1
ATOM 1671 C CA . ASP A 1 209 ? 5.352 32.886 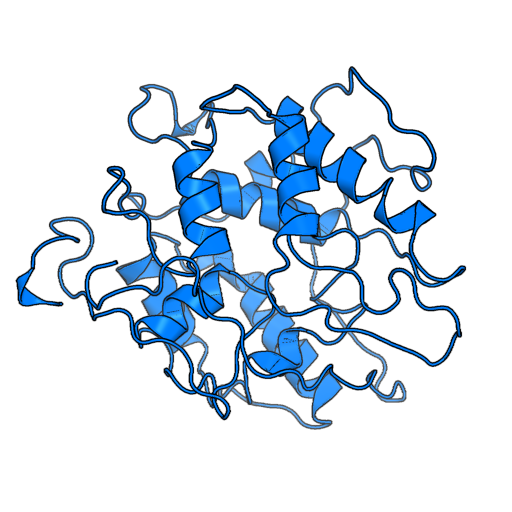10.556 1.00 10.87 208 ASP A CA 1
ATOM 1672 C C . ASP A 1 209 ? 5.402 31.359 10.508 1.00 9.83 208 ASP A C 1
ATOM 1673 O O . ASP A 1 209 ? 6.443 30.755 10.760 1.00 10.13 208 ASP A O 1
ATOM 1678 N N . TRP A 1 210 ? 4.291 30.733 10.144 1.00 9.79 209 TRP A N 1
ATOM 1679 C CA . TRP A 1 210 ? 4.264 29.281 9.970 1.00 8.96 209 TRP A CA 1
ATOM 1680 C C . TRP A 1 210 ? 5.175 28.866 8.826 1.00 8.51 209 TRP A C 1
ATOM 1681 O O . TRP A 1 210 ? 5.928 27.892 8.925 1.00 8.98 209 TRP A O 1
ATOM 1692 N N . TRP A 1 211 ? 5.085 29.560 7.699 1.00 8.94 210 TRP A N 1
ATOM 1693 C CA . TRP A 1 211 ? 5.955 29.296 6.550 1.00 8.90 210 TRP A CA 1
ATOM 1694 C C . TRP A 1 211 ? 7.428 29.413 6.924 1.00 9.39 210 TRP A C 1
ATOM 1695 O O . TRP A 1 211 ? 8.254 28.542 6.616 1.00 9.17 210 TRP A O 1
ATOM 1706 N N . LYS A 1 212 ? 7.774 30.499 7.595 1.00 9.17 211 LYS A N 1
ATOM 1707 C CA . LYS A 1 212 ? 9.145 30.752 7.946 1.00 10.05 211 LYS A CA 1
ATOM 1708 C C . LYS A 1 212 ? 9.671 29.704 8.933 1.00 9.15 211 LYS A C 1
ATOM 1709 O O . LYS A 1 212 ? 10.829 29.298 8.826 1.00 9.60 211 LYS A O 1
ATOM 1715 N N . TYR A 1 213 ? 8.841 29.280 9.884 1.00 9.34 212 TYR A N 1
ATOM 1716 C CA . TYR A 1 213 ? 9.257 28.249 10.839 1.00 9.31 212 TYR A CA 1
ATOM 1717 C C . TYR A 1 213 ? 9.537 26.928 10.099 1.00 8.58 212 TYR A C 1
ATOM 1718 O O . TYR A 1 213 ? 10.596 26.311 10.265 1.00 8.93 212 TYR A O 1
ATOM 1727 N N . TRP A 1 214 ? 8.576 26.497 9.286 1.00 8.25 213 TRP A N 1
ATOM 1728 C CA . TRP A 1 214 ? 8.713 25.264 8.514 1.00 8.18 213 TRP A CA 1
ATOM 1729 C C . TRP A 1 214 ? 10.007 25.262 7.706 1.00 8.22 213 TRP A C 1
ATOM 1730 O O . TRP A 1 214 ? 10.788 24.304 7.772 1.00 8.37 213 TRP A O 1
ATOM 1741 N N . PHE A 1 215 ? 10.223 26.304 6.901 1.00 8.52 214 PHE A N 1
ATOM 1742 C CA . PHE A 1 215 ? 11.385 26.327 6.017 1.00 9.03 214 PHE A CA 1
ATOM 1743 C C . PHE A 1 215 ? 12.715 26.475 6.777 1.00 8.93 214 PHE A C 1
ATOM 1744 O O . PHE A 1 215 ? 13.705 25.824 6.458 1.00 9.14 214 PHE A O 1
ATOM 1752 N N . THR A 1 216 ? 12.766 27.365 7.761 1.00 9.11 215 THR A N 1
ATOM 1753 C CA . THR A 1 216 ? 14.022 27.623 8.446 1.00 9.59 215 THR A CA 1
ATOM 1754 C C . THR A 1 216 ? 14.404 26.466 9.354 1.00 9.18 215 THR A C 1
ATOM 1755 O O . THR A 1 216 ? 15.574 26.086 9.458 1.00 9.83 215 THR A O 1
ATOM 1759 N N . ASN A 1 217 ? 13.407 25.914 10.038 1.00 9.31 216 ASN A N 1
ATOM 1760 C CA . ASN A 1 217 ? 13.662 24.899 11.045 1.00 9.63 216 ASN A CA 1
ATOM 1761 C C . ASN A 1 217 ? 13.556 23.463 10.530 1.00 9.13 216 ASN A C 1
ATOM 1762 O O . ASN A 1 217 ? 14.068 22.553 11.173 1.00 9.56 216 ASN A O 1
ATOM 1767 N N . GLU A 1 218 ? 12.908 23.247 9.393 1.00 8.74 217 GLU A N 1
ATOM 1768 C CA . GLU A 1 218 ? 12.657 21.884 8.882 1.00 8.89 217 GLU A CA 1
ATOM 1769 C C . GLU A 1 218 ? 12.069 21.030 10.003 1.00 8.42 217 GLU A C 1
ATOM 1770 O O . GLU A 1 218 ? 12.480 19.894 10.269 1.00 8.79 217 GLU A O 1
ATOM 1776 N N . SER A 1 219 ? 11.048 21.609 10.626 1.00 8.74 218 SER A N 1
ATOM 1777 C CA . SER A 1 219 ? 10.207 20.972 11.620 1.00 8.73 218 SER A CA 1
ATOM 1778 C C . SER A 1 219 ? 8.862 21.711 11.603 1.00 8.91 218 SER A C 1
ATOM 1779 O O . SER A 1 219 ? 8.692 22.670 10.851 1.00 10.76 218 SER A O 1
ATO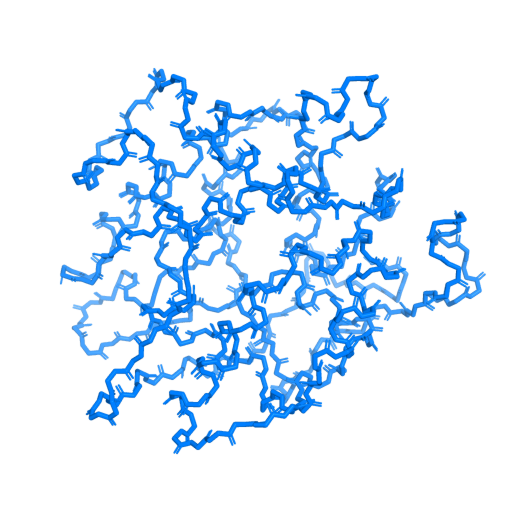M 1782 N N . PHE A 1 220 ? 7.901 21.287 12.426 1.00 8.95 219 PHE A N 1
ATOM 1783 C CA . PHE A 1 220 ? 6.533 21.751 12.280 1.00 9.76 219 PHE A CA 1
ATOM 1784 C C . PHE A 1 220 ? 6.178 22.826 13.300 1.00 10.16 219 PHE A C 1
ATOM 1785 O O . PHE A 1 220 ? 6.508 22.695 14.485 1.00 10.40 219 PHE A O 1
ATOM 1793 N N . PRO A 1 221 ? 5.476 23.892 12.857 1.00 9.72 220 PRO A N 1
ATOM 1794 C CA . PRO A 1 221 ? 5.206 25.048 13.737 1.00 10.17 220 PRO A CA 1
ATOM 1795 C C . PRO A 1 221 ? 4.071 24.890 14.754 1.00 10.36 220 PRO A C 1
ATOM 1796 O O . PRO A 1 221 ? 3.271 25.809 14.960 1.00 10.13 220 PRO A O 1
ATOM 1800 N N . TYR A 1 222 ? 4.016 23.743 15.427 1.00 9.97 221 TYR A N 1
ATOM 1801 C CA . TYR A 1 222 ? 3.045 23.537 16.492 1.00 9.93 221 TYR A CA 1
ATOM 1802 C C . TYR A 1 222 ? 3.055 24.640 17.543 1.00 10.27 221 TYR A C 1
ATOM 1803 O O . TYR A 1 222 ? 1.988 25.012 18.045 1.00 11.60 221 TYR A O 1
ATOM 1812 N N . HIS A 1 223 ? 4.233 25.174 17.878 1.00 11.45 222 HIS A N 1
ATOM 1813 C CA . HIS A 1 223 ? 4.297 26.188 18.951 1.00 12.42 222 HIS A CA 1
ATOM 1814 C C . HIS A 1 223 ? 3.568 27.474 18.570 1.00 12.83 222 HIS A C 1
ATOM 1815 O O . HIS A 1 223 ? 3.248 28.273 19.457 1.00 14.96 222 HIS A O 1
ATOM 1822 N N . LEU A 1 224 ? 3.361 27.689 17.275 1.00 11.65 223 LEU A N 1
ATOM 1823 C CA . LEU A 1 224 ? 2.659 28.855 16.726 1.00 11.62 223 LEU A CA 1
ATOM 1824 C C . LEU A 1 224 ? 1.197 28.557 16.421 1.00 11.43 223 LEU A C 1
ATOM 1825 O O . LEU A 1 224 ? 0.526 29.336 15.755 1.00 12.09 223 LEU A O 1
ATOM 1830 N N . GLY A 1 225 ? 0.701 27.422 16.882 1.00 11.75 224 GLY A N 1
ATOM 1831 C CA . GLY A 1 225 ? -0.697 27.073 16.701 1.00 12.23 224 GLY A CA 1
ATOM 1832 C C . GLY A 1 225 ? -1.010 26.281 15.443 1.00 11.88 224 GLY A C 1
ATOM 1833 O O . GLY A 1 225 ? -2.175 25.962 15.188 1.00 12.78 224 GLY A O 1
ATOM 1834 N N . TRP A 1 226 ? 0.003 25.915 14.662 1.00 11.38 225 TRP A N 1
ATOM 1835 C CA . TRP A 1 226 ? -0.231 25.078 13.503 1.00 11.08 225 TRP A CA 1
ATOM 1836 C C . TRP A 1 226 ? -0.630 23.654 13.929 1.00 10.87 225 TRP A C 1
ATOM 1837 O O . TRP A 1 226 ? -0.270 23.188 15.008 1.00 10.88 225 TRP A O 1
ATOM 1848 N N . HIS A 1 227 ? -1.360 22.976 13.057 1.00 10.49 226 HIS A N 1
ATOM 1849 C CA . HIS A 1 227 ? -1.534 21.540 13.143 1.00 10.44 226 HIS A CA 1
ATOM 1850 C C . HIS A 1 227 ? -1.760 21.017 11.729 1.00 10.12 226 HIS A C 1
ATOM 1851 O O . HIS A 1 227 ? -2.052 21.794 10.816 1.00 10.63 226 HIS A O 1
ATOM 1858 N N . PRO A 1 228 ? -1.624 19.701 11.527 1.00 10.30 227 PRO A N 1
ATOM 1859 C CA . PRO A 1 228 ? -1.905 19.159 10.205 1.00 10.67 227 PRO A CA 1
ATOM 1860 C C . PRO A 1 228 ? -3.315 19.498 9.753 1.00 10.63 227 PRO A C 1
ATOM 1861 O O . PRO A 1 228 ? -4.266 19.397 10.541 1.00 11.30 227 PRO A O 1
ATOM 1865 N N . PRO A 1 229 ? -3.480 19.908 8.485 1.00 10.49 228 PRO A N 1
ATOM 1866 C CA . PRO A 1 229 ? -4.848 20.138 7.999 1.00 11.40 228 PRO A CA 1
ATOM 1867 C C . PRO A 1 229 ? -5.728 18.919 8.195 1.00 11.78 228 PRO A C 1
ATOM 1868 O O . PRO A 1 229 ? -5.300 17.788 7.968 1.00 11.82 228 PRO A O 1
ATOM 1872 N N . SER A 1 230 ? -6.967 19.168 8.615 1.00 12.97 229 SER A N 1
ATOM 1873 C CA . SER A 1 230 ? -7.965 18.121 8.834 1.00 14.65 229 SER A CA 1
ATOM 1874 C C . SER A 1 230 ? -9.309 18.588 8.282 1.00 15.45 229 SER A C 1
ATOM 1875 O O . SER A 1 230 ? -9.803 19.623 8.736 1.00 16.55 229 SER A O 1
ATOM 1878 N N . PRO A 1 231 ? -9.883 17.867 7.297 1.00 14.88 230 PRO A N 1
ATOM 1879 C CA . PRO A 1 231 ? -9.342 16.666 6.668 1.00 14.43 230 PRO A CA 1
ATOM 1880 C C . PRO A 1 231 ? -8.074 16.940 5.862 1.00 12.95 230 PRO A C 1
ATOM 1881 O O . PRO A 1 231 ? -7.763 18.083 5.536 1.00 12.76 230 PRO A O 1
ATOM 1885 N N . ALA A 1 232 ? -7.361 15.883 5.551 1.00 11.67 231 ALA A N 1
ATOM 1886 C CA . ALA A 1 232 ? -6.139 16.028 4.782 1.00 11.08 231 ALA A CA 1
ATOM 1887 C C . ALA A 1 232 ? -6.411 16.717 3.445 1.00 10.46 231 ALA A C 1
ATOM 1888 O O . ALA A 1 232 ? -7.438 16.503 2.802 1.00 11.22 231 ALA A O 1
ATOM 1890 N N . ARG A 1 233 ? -5.479 17.569 3.037 1.00 9.55 232 ARG A N 1
ATOM 1891 C CA . ARG A 1 233 ? -5.581 18.258 1.758 1.00 9.40 232 ARG A CA 1
ATOM 1892 C C . ARG A 1 233 ? -5.469 17.278 0.595 1.00 9.74 232 ARG A C 1
ATOM 1893 O O . ARG A 1 233 ? -4.681 16.327 0.648 1.00 10.13 232 ARG A O 1
ATOM 1901 N N . GLU A 1 234 ? -6.200 17.563 -0.483 1.00 10.01 233 GLU A N 1
ATOM 1902 C CA . GLU A 1 234 ? -6.198 16.745 -1.705 1.00 10.31 233 GLU A CA 1
ATOM 1903 C C . GLU A 1 234 ? -5.638 17.517 -2.903 1.00 10.40 233 GLU A C 1
ATOM 1904 O O . GLU A 1 234 ? -5.473 18.733 -2.855 1.00 10.39 233 GLU A O 1
ATOM 1910 N N . ILE A 1 235 ? -5.328 16.801 -3.971 1.00 10.85 234 ILE A N 1
ATOM 1911 C CA . ILE A 1 235 ? -4.658 17.398 -5.124 1.00 11.23 234 ILE A CA 1
ATOM 1912 C C . ILE A 1 235 ? -5.471 18.535 -5.759 1.00 11.27 234 ILE A C 1
ATOM 1913 O O . ILE A 1 235 ? -4.898 19.513 -6.218 1.00 11.78 234 ILE A O 1
ATOM 1918 N N . GLU A 1 236 ? -6.796 18.454 -5.754 1.00 12.06 235 GLU A N 1
ATOM 1919 C CA . GLU A 1 236 ? -7.578 19.527 -6.372 1.00 12.25 235 GLU A CA 1
ATOM 1920 C C . GLU A 1 236 ? -7.282 20.885 -5.727 1.00 11.29 235 GLU A C 1
ATOM 1921 O O . GLU A 1 236 ? -7.208 21.903 -6.413 1.00 12.31 235 GLU A O 1
ATOM 1927 N N . PHE A 1 237 ? -7.148 20.923 -4.405 1.00 11.53 236 PHE A N 1
ATOM 1928 C CA . PHE A 1 237 ? -6.832 22.183 -3.727 1.00 11.24 236 PHE A CA 1
ATOM 1929 C C . PHE A 1 237 ? -5.505 22.723 -4.240 1.00 10.98 236 PHE A C 1
ATOM 1930 O O . PHE A 1 237 ? -5.372 23.908 -4.524 1.00 11.41 236 PHE A O 1
ATOM 1938 N N . VAL A 1 238 ? -4.512 21.848 -4.308 1.00 10.30 237 VAL A N 1
ATOM 1939 C CA . VAL A 1 238 ? -3.173 22.238 -4.716 1.00 10.36 237 VAL A CA 1
ATOM 1940 C C . VAL A 1 238 ? -3.124 22.783 -6.134 1.00 10.31 237 VAL A C 1
ATOM 1941 O O . VAL A 1 238 ? -2.543 23.837 -6.375 1.00 10.99 237 VAL A O 1
ATOM 1945 N N . THR A 1 239 ? -3.735 22.097 -7.101 1.00 10.77 238 THR A N 1
ATOM 1946 C CA . THR A 1 239 ? -3.653 22.580 -8.471 1.00 11.41 238 THR A CA 1
ATOM 1947 C C . THR A 1 239 ? -4.561 23.794 -8.671 1.00 11.83 238 THR A C 1
ATOM 1948 O O . THR A 1 239 ? -4.267 24.653 -9.502 1.00 12.13 238 THR A O 1
ATOM 1952 N N . SER A 1 240 ? -5.660 23.884 -7.926 1.00 11.66 239 SER A N 1
ATOM 1953 C CA . SER A 1 240 ? -6.496 25.076 -8.004 1.00 12.17 239 SER A CA 1
ATOM 1954 C C . SER A 1 240 ? -5.718 26.297 -7.492 1.00 11.94 239 SER A C 1
ATOM 1955 O O . SER A 1 240 ? -5.736 27.375 -8.094 1.00 12.49 239 SER A O 1
ATOM 1958 N N . ALA A 1 241 ? -5.008 26.124 -6.379 1.00 11.40 240 ALA A N 1
ATOM 1959 C CA . ALA A 1 241 ? -4.144 27.180 -5.854 1.00 11.60 240 ALA A CA 1
ATOM 1960 C C . ALA A 1 241 ? -3.047 27.572 -6.847 1.00 11.19 240 ALA A C 1
ATOM 1961 O O . ALA A 1 241 ? -2.803 28.753 -7.064 1.00 12.06 240 ALA A O 1
ATOM 1963 N N . SER A 1 242 ? -2.397 26.583 -7.447 1.00 11.27 241 SER A N 1
ATOM 1964 C CA . SER A 1 242 ? -1.393 26.815 -8.484 1.00 11.61 241 SER A CA 1
ATOM 1965 C C . SER A 1 242 ? -1.960 27.670 -9.627 1.00 12.18 241 SER A C 1
ATOM 1966 O O . SER A 1 242 ? -1.356 28.678 -10.036 1.00 12.76 241 SER A O 1
ATOM 1969 N N A SER A 1 243 ? -3.120 27.262 -10.146 0.50 12.11 242 SER A N 1
ATOM 1970 N N B SER A 1 243 ? -3.123 27.291 -10.129 0.50 12.68 242 SER A N 1
ATOM 1971 C CA A SER A 1 243 ? -3.846 28.049 -11.167 0.50 12.55 242 SER A CA 1
ATOM 1972 C CA B SER A 1 243 ? -3.751 28.075 -11.188 0.50 13.53 242 SER A CA 1
ATOM 1973 C C A SER A 1 243 ? -4.073 29.483 -10.712 0.50 13.18 242 SER A C 1
ATOM 1974 C C B SER A 1 243 ? -4.122 29.488 -10.734 0.50 13.73 242 SER A C 1
ATOM 1975 O O A SER A 1 243 ? -3.803 30.435 -11.458 0.50 13.53 242 SER A O 1
ATOM 1976 O O B SER A 1 243 ? -4.001 30.438 -11.513 0.50 14.02 242 SER A O 1
ATOM 1981 N N . ALA A 1 244 ? -4.598 29.630 -9.502 1.00 13.18 243 ALA A N 1
ATOM 1982 C CA . ALA A 1 244 ? -5.000 30.934 -8.986 1.00 13.45 243 ALA A CA 1
ATOM 1983 C C . ALA A 1 244 ? -3.802 31.870 -8.809 1.00 13.15 243 ALA A C 1
ATOM 1984 O O . ALA A 1 244 ? -3.910 33.074 -9.043 1.00 14.42 243 ALA A O 1
ATOM 1986 N N . VAL A 1 245 ? -2.660 31.339 -8.369 1.00 12.57 244 VAL A N 1
ATOM 1987 C CA . VAL A 1 245 ? -1.436 32.133 -8.288 1.00 12.37 244 VAL A CA 1
ATOM 1988 C C . VAL A 1 245 ? -1.082 32.718 -9.654 1.00 13.27 244 VAL A C 1
ATOM 1989 O O . VAL A 1 245 ? -0.892 33.927 -9.797 1.00 14.00 244 VAL A O 1
ATOM 1993 N N . LEU A 1 246 ? -1.028 31.871 -10.666 1.00 13.14 245 LEU A N 1
ATOM 1994 C CA . LEU A 1 246 ? -0.594 32.323 -11.997 1.00 13.63 245 LEU A CA 1
ATOM 1995 C C . LEU A 1 246 ? -1.617 33.186 -12.721 1.00 14.49 245 LEU A C 1
ATOM 1996 O O . LEU A 1 246 ? -1.252 33.937 -13.624 1.00 15.56 245 LEU A O 1
ATOM 2001 N N . ALA A 1 247 ? -2.880 33.103 -12.308 1.00 14.84 246 ALA A N 1
ATOM 2002 C CA . ALA A 1 247 ? -3.952 33.916 -12.902 1.00 15.24 246 ALA A CA 1
ATOM 2003 C C . ALA A 1 247 ? -4.053 35.282 -12.258 1.00 16.70 246 ALA A C 1
ATOM 2004 O O . ALA A 1 247 ? -4.713 36.166 -12.809 1.00 17.92 246 ALA A O 1
ATOM 2006 N N . ALA A 1 248 ? -3.431 35.482 -11.106 1.00 16.88 247 ALA A N 1
ATOM 2007 C CA . ALA A 1 248 ? -3.582 36.716 -10.351 1.00 17.60 247 ALA A CA 1
ATOM 2008 C C . ALA A 1 248 ? -2.937 37.869 -11.117 1.00 18.24 247 ALA A C 1
ATOM 2009 O O . ALA A 1 248 ? -1.903 37.705 -11.770 1.00 18.30 247 ALA A O 1
ATOM 2011 N N . SER A 1 249 ? -3.559 39.043 -11.078 1.00 19.17 248 SER A N 1
ATOM 2012 C CA . SER A 1 249 ? -3.010 40.162 -11.840 1.00 20.13 248 SER A CA 1
ATOM 2013 C C . SER A 1 249 ? -1.711 40.687 -11.232 1.00 19.69 248 SER A C 1
ATOM 2014 O O . SER A 1 249 ? -1.615 40.874 -10.024 1.00 19.76 248 SER A O 1
ATOM 2017 N N . VAL A 1 250 ? -0.723 40.934 -12.088 1.00 19.96 249 VAL A N 1
ATOM 2018 C CA . VAL A 1 250 ? 0.585 41.429 -11.649 1.00 19.97 249 VAL A CA 1
ATOM 2019 C C . VAL A 1 250 ? 0.545 42.962 -11.610 1.00 20.35 249 VAL A C 1
ATOM 2020 O O . VAL A 1 250 ? 0.319 43.604 -12.635 1.00 21.06 249 VAL A O 1
ATOM 2024 N N . THR A 1 251 ? 0.738 43.528 -10.417 1.00 20.09 250 THR A N 1
ATOM 2025 C CA . THR A 1 251 ? 0.773 44.990 -10.216 1.00 20.58 250 THR A CA 1
ATOM 2026 C C . THR A 1 251 ? 2.176 45.572 -10.046 1.00 19.89 250 THR A C 1
ATOM 2027 O O . THR A 1 251 ? 2.344 46.789 -10.000 1.00 20.34 250 THR A O 1
ATOM 2031 N N . SER A 1 252 ? 3.180 44.708 -9.929 1.00 18.70 251 SER A N 1
ATOM 2032 C CA . SER A 1 252 ? 4.563 45.140 -9.890 1.00 18.32 251 SER A CA 1
ATOM 2033 C C . SER A 1 252 ? 5.390 44.150 -10.683 1.00 18.31 251 SER A C 1
ATOM 2034 O O . SER A 1 252 ? 5.454 42.971 -10.347 1.00 18.54 251 SER A O 1
ATOM 2037 N N . THR A 1 253 ? 6.013 44.620 -11.755 1.00 18.72 252 THR A N 1
ATOM 2038 C CA . THR A 1 253 ? 6.724 43.763 -12.694 1.00 19.12 252 THR A CA 1
ATOM 2039 C C . THR A 1 253 ? 8.229 43.960 -12.529 1.00 20.00 252 THR A C 1
ATOM 2040 O O . THR A 1 253 ? 8.751 45.042 -12.814 1.00 20.41 252 THR A O 1
ATOM 2044 N N . PRO A 1 254 ? 8.950 42.914 -12.079 1.00 20.04 253 PRO A N 1
ATOM 2045 C CA . PRO A 1 254 ? 10.398 43.030 -12.070 1.00 20.84 253 PRO A CA 1
ATOM 2046 C C . PRO A 1 254 ? 10.950 42.981 -13.486 1.00 21.56 253 PRO A C 1
ATOM 2047 O O . PRO A 1 254 ? 10.303 42.465 -14.400 1.00 21.77 253 PRO A O 1
ATOM 2051 N N . SER A 1 255 ? 12.142 43.532 -13.658 1.00 22.43 254 SER A N 1
ATOM 2052 C CA . SER A 1 255 ? 12.829 43.450 -14.928 1.00 22.97 254 SER A CA 1
ATOM 2053 C C . SER A 1 255 ? 13.513 42.086 -15.003 1.00 22.90 254 SER A C 1
ATOM 2054 O O . SER A 1 255 ? 13.570 41.356 -14.006 1.00 24.23 254 SER A O 1
ATOM 2057 N N . SER A 1 256 ? 13.951 41.718 -16.198 1.00 23.10 255 SER A N 1
ATOM 2058 C CA . SER A 1 256 ? 14.692 40.482 -16.454 1.00 22.53 255 SER A CA 1
ATOM 2059 C C . SER A 1 256 ? 13.879 39.188 -16.333 1.00 21.81 255 SER A C 1
ATOM 2060 O O . SER A 1 256 ? 14.451 38.123 -16.100 1.00 22.29 255 SER A O 1
ATOM 2063 N N . LEU A 1 257 ? 12.566 39.259 -16.522 1.00 20.55 256 LEU A N 1
ATOM 2064 C CA . LEU A 1 257 ? 11.756 38.044 -16.552 1.00 20.41 256 LEU A CA 1
ATOM 2065 C C . LEU A 1 257 ? 11.952 37.294 -17.856 1.00 20.60 256 LEU A C 1
ATOM 2066 O O . LEU A 1 257 ? 12.094 37.929 -18.918 1.00 21.29 256 LEU A O 1
ATOM 2071 N N . PRO A 1 258 ? 11.943 35.948 -17.805 1.00 20.87 257 PRO A N 1
ATOM 2072 C CA . PRO A 1 258 ? 11.985 35.183 -19.043 1.00 21.51 257 PRO A CA 1
ATOM 2073 C C . PRO A 1 258 ? 10.677 35.323 -19.814 1.00 21.89 257 PRO A C 1
ATOM 2074 O O . PRO A 1 258 ? 9.664 35.769 -19.261 1.00 22.39 257 PRO A O 1
ATOM 2078 N N . SER A 1 259 ? 10.710 34.946 -21.090 1.00 22.67 258 SER A N 1
ATOM 2079 C CA . SER A 1 259 ? 9.551 35.061 -21.966 1.00 23.31 258 SER A CA 1
ATOM 2080 C C . SER A 1 259 ? 8.358 34.273 -21.429 1.00 22.67 258 SER A C 1
ATOM 2081 O O . SER A 1 259 ? 8.500 33.110 -21.065 1.00 23.59 258 SER A O 1
ATOM 2084 N N . GLY A 1 260 ? 7.193 34.916 -21.391 1.00 21.95 259 GLY A N 1
ATOM 2085 C CA . GLY A 1 260 ? 5.949 34.283 -20.973 1.00 20.77 259 GLY A CA 1
ATOM 2086 C C . GLY A 1 260 ? 5.767 34.114 -19.469 1.00 19.82 259 GLY A C 1
ATOM 2087 O O . GLY A 1 260 ? 4.805 33.464 -19.042 1.00 20.29 259 GLY A O 1
ATOM 2088 N N . ALA A 1 261 ? 6.642 34.724 -18.672 1.00 18.17 260 ALA A N 1
ATOM 2089 C CA . ALA A 1 261 ? 6.587 34.539 -17.204 1.00 17.36 260 ALA A CA 1
ATOM 2090 C C . ALA A 1 261 ? 5.218 34.893 -16.647 1.00 17.36 260 ALA A C 1
ATOM 2091 O O . ALA A 1 261 ? 4.660 34.157 -15.828 1.00 16.66 260 ALA A O 1
ATOM 2093 N N . ILE A 1 262 ? 4.686 36.032 -17.075 1.00 17.54 261 ILE A N 1
ATOM 2094 C CA . ILE A 1 262 ? 3.374 36.470 -16.655 1.00 17.67 261 ILE A CA 1
ATOM 2095 C C . ILE A 1 262 ? 2.324 35.777 -17.526 1.00 18.39 261 ILE A C 1
ATOM 2096 O O . ILE A 1 262 ? 2.297 35.964 -18.753 1.00 20.21 261 ILE A O 1
ATOM 2101 N N . GLY A 1 263 ? 1.463 34.986 -16.899 1.00 18.70 262 GLY A N 1
ATOM 2102 C CA . GLY A 1 263 ? 0.473 34.214 -17.609 1.00 18.42 262 GLY A CA 1
ATOM 2103 C C . GLY A 1 263 ? 0.314 32.827 -17.032 1.00 18.48 262 GLY A C 1
ATOM 2104 O O . GLY A 1 263 ? 1.062 32.425 -16.111 1.00 17.29 262 GLY A O 1
ATOM 2105 N N . PRO A 1 264 ? -0.659 32.077 -17.562 1.00 19.09 263 PRO A N 1
ATOM 2106 C CA . PRO A 1 264 ? -0.900 30.723 -17.092 1.00 19.04 263 PRO A CA 1
ATOM 2107 C C . PRO A 1 264 ? 0.293 29.808 -17.319 1.00 18.49 263 PRO A C 1
ATOM 2108 O O . PRO A 1 264 ? 1.207 30.110 -18.091 1.00 18.85 263 PRO A O 1
ATOM 2112 N N . GLY A 1 265 ? 0.296 28.703 -16.584 1.00 17.07 264 GLY A N 1
ATOM 2113 C CA . GLY A 1 265 ? 1.373 27.731 -16.659 1.00 16.37 264 GLY A CA 1
ATOM 2114 C C . GLY A 1 265 ? 0.879 26.386 -17.141 1.00 15.81 264 GLY A C 1
ATOM 2115 O O . GLY A 1 265 ? -0.279 26.021 -16.921 1.00 16.15 264 GLY A O 1
ATOM 2116 N N . ALA A 1 266 ? 1.764 25.645 -17.797 1.00 15.73 265 ALA A N 1
ATOM 2117 C CA . ALA A 1 266 ? 1.460 24.294 -18.247 1.00 16.17 265 ALA A CA 1
ATOM 2118 C C . ALA A 1 266 ? 1.204 23.384 -17.034 1.00 16.05 265 ALA A C 1
ATOM 2119 O O . ALA A 1 266 ? 1.729 23.606 -15.925 1.00 15.67 265 ALA A O 1
ATOM 2121 N N . GLU A 1 267 ? 0.397 22.349 -17.230 1.00 17.10 266 GLU A N 1
ATOM 2122 C CA . GLU A 1 267 ? 0.230 21.308 -16.214 1.00 17.92 266 GLU A CA 1
ATOM 2123 C C . GLU A 1 267 ? 1.561 20.587 -15.988 1.00 17.30 266 GLU A C 1
ATOM 2124 O O . GLU A 1 267 ? 2.292 20.288 -16.949 1.00 17.76 266 GLU A O 1
ATOM 2130 N N . ALA A 1 268 ? 1.890 20.324 -14.719 1.00 16.44 267 ALA A N 1
ATOM 2131 C CA . ALA A 1 268 ? 3.038 19.499 -14.387 1.00 15.83 267 ALA A CA 1
ATOM 2132 C C . ALA A 1 268 ? 2.783 18.069 -14.850 1.00 16.10 267 ALA A C 1
ATOM 2133 O O . ALA A 1 268 ? 1.668 17.552 -14.693 1.00 17.52 267 ALA A O 1
ATOM 2135 N N . VAL A 1 269 ? 3.819 17.453 -15.407 1.00 16.33 268 VAL A N 1
ATOM 2136 C CA . VAL A 1 269 ? 3.714 16.133 -16.036 1.00 17.19 268 VAL A CA 1
ATOM 2137 C C . VAL A 1 269 ? 4.894 15.249 -15.617 1.00 15.99 268 VAL A C 1
ATOM 2138 O O . VAL A 1 269 ? 5.866 15.730 -15.018 1.00 15.75 268 VAL A O 1
ATOM 2142 N N . PRO A 1 270 ? 4.807 13.940 -15.883 1.00 15.52 269 PRO A N 1
ATOM 2143 C CA . PRO A 1 270 ? 5.967 13.098 -15.610 1.00 15.70 269 PRO A CA 1
ATOM 2144 C C . PRO A 1 270 ? 7.238 13.542 -16.340 1.00 15.51 269 PRO A C 1
ATOM 2145 O O . PRO A 1 270 ? 7.197 13.905 -17.524 1.00 16.66 269 PRO A O 1
ATOM 2149 N N . LEU A 1 271 ? 8.357 13.494 -15.641 1.00 15.36 270 LEU A N 1
ATOM 2150 C CA . LEU A 1 271 ? 9.664 13.790 -16.191 1.00 15.47 270 LEU A CA 1
ATOM 2151 C C . LEU A 1 271 ? 10.177 12.600 -16.982 1.00 16.47 270 LEU A C 1
ATOM 2152 O O . LEU A 1 271 ? 9.759 11.471 -16.759 1.00 16.66 270 LEU A O 1
ATOM 2157 N N . SER A 1 272 ? 11.100 12.869 -17.898 1.00 17.80 271 SER A N 1
ATOM 2158 C CA . SER A 1 272 ? 11.766 11.806 -18.649 1.00 19.41 271 SER A CA 1
ATOM 2159 C C . SER A 1 272 ? 13.145 12.284 -19.067 1.00 19.62 271 SER A C 1
ATOM 2160 O O . SER A 1 272 ? 13.316 13.457 -19.370 1.00 20.68 271 SER A O 1
ATOM 2163 N N . PHE A 1 273 ? 14.124 11.383 -19.024 1.00 20.13 272 PHE A N 1
ATOM 2164 C CA . PHE A 1 273 ? 15.505 11.698 -19.400 1.00 20.92 272 PHE A CA 1
ATOM 2165 C C . PHE A 1 273 ? 16.024 10.672 -20.398 1.00 22.57 272 PHE A C 1
ATOM 2166 O O . PHE A 1 273 ? 15.856 9.471 -20.206 1.00 23.23 272 PHE A O 1
ATOM 2174 N N . ALA A 1 274 ? 16.668 11.168 -21.451 1.00 24.66 273 ALA A N 1
ATOM 2175 C CA . ALA A 1 274 ? 17.288 10.305 -22.454 1.00 25.91 273 ALA A CA 1
ATOM 2176 C C . ALA A 1 274 ? 18.361 9.423 -21.819 1.00 27.30 273 ALA A C 1
ATOM 2177 O O . ALA A 1 274 ? 19.175 9.905 -21.024 1.00 28.06 273 ALA A O 1
ATOM 2179 N N . SER A 1 275 ? 18.364 8.133 -22.176 1.00 28.91 274 SER A N 1
ATOM 2180 C CA . SER A 1 275 ? 19.282 7.153 -21.584 1.00 29.71 274 SER A CA 1
ATOM 2181 C C . SER A 1 275 ? 20.757 7.487 -21.805 1.00 29.97 274 SER A C 1
ATOM 2182 O O . SER A 1 275 ? 21.606 7.035 -21.039 1.00 31.24 274 SER A O 1
ATOM 2185 N N . THR A 1 276 ? 21.053 8.280 -22.836 1.00 29.85 275 THR A N 1
ATOM 2186 C CA . THR A 1 276 ? 22.425 8.700 -23.135 1.00 30.12 275 THR A CA 1
ATOM 2187 C C . THR A 1 276 ? 22.846 9.979 -22.410 1.00 29.74 275 THR A C 1
ATOM 2188 O O . THR A 1 276 ? 24.004 10.398 -22.512 1.00 30.60 275 THR A O 1
ATOM 2192 N N . MET A 1 277 ? 21.916 10.611 -21.693 1.00 29.00 276 MET A N 1
ATOM 2193 C CA . MET A 1 277 ? 22.250 11.803 -20.917 1.00 28.48 276 MET A CA 1
ATOM 2194 C C . MET A 1 277 ? 22.849 11.401 -19.586 1.00 26.46 276 MET A C 1
ATOM 2195 O O . MET A 1 277 ? 22.235 10.651 -18.824 1.00 27.43 276 MET A O 1
ATOM 2200 N N . THR A 1 278 ? 24.038 11.912 -19.293 1.00 24.01 277 THR A N 1
ATOM 2201 C CA . THR A 1 278 ? 24.669 11.657 -18.011 1.00 22.32 277 THR A CA 1
ATOM 2202 C C . THR A 1 278 ? 24.158 12.728 -17.041 1.00 20.43 277 THR A C 1
ATOM 2203 O O . THR A 1 278 ? 23.961 13.884 -17.427 1.00 20.18 277 THR A O 1
ATOM 2207 N N . PRO A 1 279 ? 23.920 12.342 -15.782 1.00 18.41 278 PRO A N 1
ATOM 2208 C CA . PRO A 1 279 ? 23.433 13.320 -14.815 1.00 17.26 278 PRO A CA 1
ATOM 2209 C C . PRO A 1 279 ? 24.513 14.331 -14.423 1.00 16.40 278 PRO A C 1
ATOM 2210 O O . PRO A 1 279 ? 25.712 14.033 -14.464 1.00 16.98 278 PRO A O 1
ATOM 2214 N N . PHE A 1 280 ? 24.083 15.541 -14.105 1.00 15.52 279 PHE A N 1
ATOM 2215 C CA . PHE A 1 280 ? 24.937 16.503 -13.450 1.00 14.85 279 PHE A CA 1
ATOM 2216 C C . PHE A 1 280 ? 25.366 16.021 -12.069 1.00 14.50 279 PHE A C 1
ATOM 2217 O O . PHE A 1 280 ? 24.564 15.430 -11.336 1.00 14.64 279 PHE A O 1
ATOM 2225 N N . LEU A 1 281 ? 26.611 16.295 -11.700 1.00 14.13 280 LEU A N 1
ATOM 2226 C CA . LEU A 1 281 ? 27.116 15.987 -10.383 1.00 14.46 280 LEU A CA 1
ATOM 2227 C C . LEU A 1 281 ? 26.283 16.671 -9.297 1.00 13.84 280 LEU A C 1
ATOM 2228 O O . LEU A 1 281 ? 25.960 17.858 -9.387 1.00 14.67 280 LEU A O 1
ATOM 2233 N N . LEU A 1 282 ? 25.968 15.919 -8.255 1.00 13.13 281 LEU A N 1
ATOM 2234 C CA . LEU A 1 282 ? 25.233 16.448 -7.111 1.00 13.05 281 LEU A CA 1
ATOM 2235 C C . LEU A 1 282 ? 26.148 17.231 -6.191 1.00 13.70 281 LEU A C 1
ATOM 2236 O O . LEU A 1 282 ? 27.273 16.819 -5.919 1.00 14.66 281 LEU A O 1
ATOM 2241 N N . ALA A 1 283 ? 25.649 18.346 -5.662 1.00 14.20 282 ALA A N 1
ATOM 2242 C CA . ALA A 1 283 ? 26.349 19.032 -4.579 1.00 14.56 282 ALA A CA 1
ATOM 2243 C C . ALA A 1 283 ? 26.524 18.081 -3.388 1.00 15.08 282 ALA A C 1
ATOM 2244 O O . ALA A 1 283 ? 25.611 17.323 -3.068 1.00 14.85 282 ALA A O 1
ATOM 2246 N N . THR A 1 284 ? 27.693 18.114 -2.743 1.00 15.61 283 THR A N 1
ATOM 2247 C CA . THR A 1 284 ? 28.051 17.157 -1.692 1.00 16.35 283 THR A CA 1
ATOM 2248 C C . THR A 1 284 ? 27.973 17.702 -0.265 1.00 15.82 283 THR A C 1
ATOM 2249 O O . THR A 1 284 ? 28.350 17.033 0.686 1.00 16.80 283 THR A O 1
ATOM 2253 N N . ASN A 1 285 ? 27.450 18.911 -0.111 1.00 15.26 284 ASN A N 1
ATOM 2254 C CA . ASN A 1 285 ? 27.427 19.560 1.182 1.00 15.46 284 ASN A CA 1
ATOM 2255 C C . ASN A 1 285 ? 26.689 18.732 2.234 1.00 15.11 284 ASN A C 1
ATOM 2256 O O . ASN A 1 285 ? 25.650 18.095 1.925 1.00 15.54 284 ASN A O 1
ATOM 2261 N N . ALA A 1 286 ? 27.168 18.774 3.476 1.00 14.32 285 ALA A N 1
ATOM 2262 C CA . ALA A 1 286 ? 26.469 18.150 4.612 1.00 14.55 285 ALA A CA 1
ATOM 2263 C C . ALA A 1 286 ? 25.055 18.733 4.730 1.00 13.72 285 ALA A C 1
ATOM 2264 O O . ALA A 1 286 ? 24.810 19.869 4.323 1.00 14.22 285 ALA A O 1
ATOM 2266 N N . PRO A 1 287 ? 24.131 17.978 5.324 1.00 13.25 286 PRO A N 1
ATOM 2267 C CA . PRO A 1 287 ? 22.773 18.508 5.452 1.00 12.59 286 PRO A CA 1
ATOM 2268 C C . PRO A 1 287 ? 22.694 19.706 6.387 1.00 11.97 286 PRO A C 1
ATOM 2269 O O . PRO A 1 287 ? 23.287 19.716 7.474 1.00 12.47 286 PRO A O 1
ATOM 2273 N N . TYR A 1 288 ? 21.910 20.688 5.976 1.00 11.48 287 TYR A N 1
ATOM 2274 C CA . TYR A 1 288 ? 21.610 21.836 6.794 1.00 11.55 287 TYR A CA 1
ATOM 2275 C C . TYR A 1 288 ? 20.769 21.440 8.007 1.00 11.06 287 TYR A C 1
ATOM 2276 O O . TYR A 1 288 ? 19.871 20.585 7.934 1.00 10.74 287 TYR A O 1
ATOM 2285 N N . TYR A 1 289 ? 21.032 22.096 9.127 1.00 11.75 288 TYR A N 1
ATOM 2286 C CA . TYR A 1 289 ? 20.109 22.074 10.245 1.00 12.52 288 TYR A CA 1
ATOM 2287 C C . TYR A 1 289 ? 20.151 23.414 10.955 1.00 12.24 288 TYR A C 1
ATOM 2288 O O . TYR A 1 289 ? 21.182 24.114 10.949 1.00 13.19 288 TYR A O 1
ATOM 2297 N N . ALA A 1 290 ? 19.035 23.770 11.579 1.00 12.25 289 ALA A N 1
ATOM 2298 C CA . ALA A 1 290 ? 18.909 25.075 12.208 1.00 13.70 289 ALA A CA 1
ATOM 2299 C C . ALA A 1 290 ? 19.829 25.188 13.395 1.00 14.78 289 ALA A C 1
ATOM 2300 O O . ALA A 1 290 ? 19.908 24.287 14.207 1.00 13.66 289 ALA A O 1
ATOM 2302 N N . GLN A 1 291 ? 20.552 26.300 13.456 1.00 15.88 290 GLN A N 1
ATOM 2303 C CA . GLN A 1 291 ? 21.555 26.525 14.501 1.00 18.16 290 GLN A CA 1
ATOM 2304 C C . GLN A 1 291 ? 21.409 27.867 15.222 1.00 18.76 290 GLN A C 1
ATOM 2305 O O . GLN A 1 291 ? 22.180 28.150 16.134 1.00 20.01 290 GLN A O 1
ATOM 2311 N N . ASP A 1 292 ? 20.403 28.659 14.861 1.00 19.36 291 ASP A N 1
ATOM 2312 C CA . ASP A 1 292 ? 20.274 30.035 15.378 1.00 20.43 291 ASP A CA 1
ATOM 2313 C C . ASP A 1 292 ? 18.816 30.313 15.772 1.00 19.89 291 ASP A C 1
ATOM 2314 O O . ASP A 1 292 ? 18.178 31.207 15.204 1.00 21.44 291 ASP A O 1
ATOM 2319 N N . PRO A 1 293 ? 18.281 29.573 16.770 1.00 19.08 292 PRO A N 1
ATOM 2320 C CA . PRO A 1 293 ? 18.883 28.527 17.605 1.00 18.44 292 PRO A CA 1
ATOM 2321 C C . PRO A 1 293 ? 18.778 27.105 17.080 1.00 17.37 292 PRO A C 1
ATOM 2322 O O . PRO A 1 293 ? 17.978 26.824 16.177 1.00 17.02 292 PRO A O 1
ATOM 2326 N N . THR A 1 294 ? 19.537 26.193 17.684 1.00 16.66 293 THR A N 1
ATOM 2327 C CA . THR A 1 294 ? 19.279 24.762 17.489 1.00 17.34 293 THR A CA 1
ATOM 2328 C C . THR A 1 294 ? 17.940 24.383 18.105 1.00 16.66 293 THR A C 1
ATOM 2329 O O . THR A 1 294 ? 17.414 25.063 18.988 1.00 18.16 293 THR A O 1
ATOM 2333 N N . LEU A 1 295 ? 17.381 23.277 17.628 1.00 14.89 294 LEU A N 1
ATOM 2334 C CA . LEU A 1 295 ? 16.057 22.846 18.052 1.00 14.46 294 LEU A CA 1
ATOM 2335 C C . LEU A 1 295 ? 16.129 21.697 19.035 1.00 14.31 294 LEU A C 1
ATOM 2336 O O . LEU A 1 295 ? 16.971 20.809 18.903 1.00 15.53 294 LEU A O 1
ATOM 2341 N N . GLY A 1 296 ? 15.197 21.704 19.976 1.00 13.87 295 GLY A N 1
ATOM 2342 C CA . GLY A 1 296 ? 14.998 20.594 20.884 1.00 14.01 295 GLY A CA 1
ATOM 2343 C C . GLY A 1 296 ? 14.034 19.557 20.322 1.00 13.15 295 GLY A C 1
ATOM 2344 O O . GLY A 1 296 ? 13.435 19.747 19.252 1.00 12.67 295 GLY A O 1
ATOM 2345 N N . PRO A 1 297 ? 13.860 18.449 21.033 1.00 12.46 296 PRO A N 1
ATOM 2346 C CA . PRO A 1 297 ? 13.019 17.363 20.547 1.00 12.32 296 PRO A CA 1
ATOM 2347 C C . PRO A 1 297 ? 11.563 17.727 20.278 1.00 12.02 296 PRO A C 1
ATOM 2348 O O . PRO A 1 297 ? 10.922 17.084 19.437 1.00 11.68 296 PRO A O 1
ATOM 2352 N N . ASN A 1 298 ? 11.040 18.723 20.993 1.00 11.90 297 ASN A N 1
ATOM 2353 C CA . ASN A 1 298 ? 9.640 19.127 20.846 1.00 12.09 297 ASN A CA 1
ATOM 2354 C C . ASN A 1 298 ? 9.446 20.321 19.910 1.00 12.47 297 ASN A C 1
ATOM 2355 O O . ASN A 1 298 ? 8.327 20.836 19.829 1.00 13.79 297 ASN A O 1
ATOM 2360 N N . ASP A 1 299 ? 10.499 20.740 19.203 1.00 12.43 298 ASP A N 1
ATOM 2361 C CA . ASP A 1 299 ? 10.441 21.924 18.316 1.00 13.05 298 ASP A CA 1
ATOM 2362 C C . ASP A 1 299 ? 10.290 21.582 16.827 1.00 13.81 298 ASP A C 1
ATOM 2363 O O . ASP A 1 299 ? 10.136 22.509 16.005 1.00 14.73 298 ASP A O 1
#

Radius of gyration: 18.28 Å; Cα contacts (8 Å, |Δi|>4): 551; chains: 1; bounding box: 47×46×49 Å

B-factor: mean 17.53, std 9.22, range [7.04, 51.4]

InterPro domains:
  IPR000028 Chloroperoxidase [PF01328] (37-249)
  IPR000028 Chloroperoxidase [PS51405] (34-266)
  IPR036851 Chloroperoxidase-like superfamily [G3DSA:1.10.489.10] (21-319)
  IPR036851 Chloroperoxidase-like superfamily [SSF47571] (28-138)
  IPR036851 Chloroperoxidase-like superfamily [SSF47571] (141-319)

Solvent-accessible surface area: 12935 Å² total

Secondary structure (DSSP, 8-state):
-GGG-TTTTT-SS-----PPPTT----S-HHHHHHHHTTSS-TT-EEE-HHHHHHHHHHHH-B-HHHHHHHHHHHHHHHHHHHSS--TTSEEESGGGG-TTTTS-SS-SSS--TTBT-SSTT-----SS--HHHHHHHHHHTTT-SEE-HHHHHHHHHHHHHHHHHHBPTTT----HHHHHHHHHHHHHHHB-TTSTTTTTS--EEHHHHHHHHHHSS--GGGT----SSPB-HHHHHHHHHHHHHSPPSS--SSPPTT-SS--PPP------TTPPPPPPP-PPPP---TTPP-TT-